Protein AF-A0A940ZL66-F1 (afdb_monomer_lite)

Sequence (260 aa):
VSLHRELDDERYLQEAEWVVAEVERVLGRPRGIRIGEEPDRDGQYFHYLAMWMYALLRLGTIKEEYHRKAVELVRQIHPAFVLPGVGVIWKMLEDLSGPYPGYGLGGLDHFHGYVVYSEIDPRELAREIRDMKSLVERSYRDLAITQDLGLGMMLWFTHLRADEPWAGLQQKRCLDTLDQMWVHEPGYFCREPSLRHIKFAFTNYGVSMGLQAVDAWPERIDKLNTFFDGYRSGDEYDRNAITHVMACTSHFPGEFIKEI

pLDDT: mean 96.68, std 4.23, range [47.66, 98.81]

Secondary structure (DSSP, 8-state):
-HHHHHHT-THHHHHHHHHHHHHHHHTB-SSSB-S-SSTTS-SEEHHHHHHHHHHHHHHHTT-HHHHHHHHHHHHHHHHHHEETTTEEBSEE-TTSSSBPTT--B-TTHHHHHHHHHHHH-TTTTHHHHHHHHHHHHHHTTT----SHHHHHHHHHHHHHTTTSHHHHHHHHHHHHHHHHHEETTTTEE-SSTT-TT---HHHHHHHHHHHHHTT--HHHHHHHHHHHHH---SSGGGTSHHHHHHHHHHH--GGGS---

Foldseek 3Di:
DQCCVVVVDCVVLVVLVVVVVVQCVQQNDPAAGFQDDDPVSFFDFLLVLLVQLLSLQVSCVVPVVSLVVSLRNCVRPLVLQADQPPAGWGTAHRNSPHHDPPTGHDLCSLLSQLLSVCSSDCVSCVPSNVSSVNVCVVPLVVDDDFFLQVLLVLLLSLLSVVVDPSSVVSVVRSVVFQVLQFDVVLAFGAGGNVRNPHDAQLSRLSNLLSCVQNVHDPVSLVSSLVDSVPDDPPDCSNPDVSNVVSSCCSVPVGPSHDDD

Radius of gyration: 18.09 Å; chains: 1; bounding box: 44×46×45 Å

Structure (mmCIF, N/CA/C/O backbone):
data_AF-A0A940ZL66-F1
#
_entry.id   AF-A0A940ZL66-F1
#
loop_
_atom_site.group_PDB
_atom_site.id
_atom_site.type_symbol
_atom_site.label_atom_id
_atom_site.label_alt_id
_atom_site.label_comp_id
_atom_site.label_asym_id
_atom_site.label_entity_id
_atom_site.label_seq_id
_atom_site.pdbx_PDB_ins_code
_atom_site.Cartn_x
_atom_site.Cartn_y
_atom_site.Cartn_z
_atom_site.occupancy
_atom_site.B_iso_or_equiv
_atom_site.auth_seq_id
_atom_site.auth_comp_id
_atom_site.auth_asym_id
_atom_site.auth_atom_id
_atom_site.pdbx_PDB_model_num
ATOM 1 N N . VAL A 1 1 ? 3.948 -14.216 7.755 1.00 92.38 1 VAL A N 1
ATOM 2 C CA . VAL A 1 1 ? 2.759 -15.020 7.372 1.00 92.38 1 VAL A CA 1
ATOM 3 C C . VAL A 1 1 ? 3.009 -15.830 6.106 1.00 92.38 1 VAL A C 1
ATOM 5 O O . VAL A 1 1 ? 2.999 -17.045 6.222 1.00 92.38 1 VAL A O 1
ATOM 8 N N . SER A 1 2 ? 3.309 -15.218 4.950 1.00 94.88 2 SER A N 1
ATOM 9 C CA . SER A 1 2 ? 3.544 -15.961 3.693 1.00 94.88 2 SER A CA 1
ATOM 10 C C . SER A 1 2 ? 4.593 -17.073 3.833 1.00 94.88 2 SER A C 1
ATOM 12 O O . SER A 1 2 ? 4.296 -18.227 3.563 1.00 94.88 2 SER A O 1
ATOM 14 N N . LEU A 1 3 ? 5.788 -16.748 4.344 1.00 95.56 3 LEU A N 1
ATOM 15 C CA . LEU A 1 3 ? 6.868 -17.732 4.522 1.00 95.56 3 LEU A CA 1
ATOM 16 C C . LEU A 1 3 ? 6.551 -18.809 5.565 1.00 95.56 3 LEU A C 1
ATOM 18 O O . LEU A 1 3 ? 6.950 -19.950 5.391 1.00 95.56 3 LEU A O 1
ATOM 22 N N . HIS A 1 4 ? 5.810 -18.464 6.623 1.00 95.94 4 HIS A N 1
ATOM 23 C CA . HIS A 1 4 ? 5.351 -19.449 7.604 1.00 95.94 4 HIS A CA 1
ATOM 24 C C . HIS A 1 4 ? 4.467 -20.512 6.938 1.00 95.94 4 HIS A C 1
ATOM 26 O O . HIS A 1 4 ? 4.680 -21.693 7.167 1.00 95.94 4 HIS A O 1
ATOM 32 N N . ARG A 1 5 ? 3.521 -20.098 6.081 1.00 94.50 5 ARG A N 1
ATOM 33 C CA . ARG A 1 5 ? 2.635 -21.026 5.363 1.00 94.50 5 ARG A CA 1
ATOM 34 C C . ARG A 1 5 ? 3.373 -21.857 4.316 1.00 94.50 5 ARG A C 1
ATOM 36 O O . ARG A 1 5 ? 3.105 -23.043 4.205 1.00 94.50 5 ARG A O 1
ATOM 43 N N . GLU A 1 6 ? 4.281 -21.234 3.570 1.00 95.56 6 GLU A N 1
ATOM 44 C CA . GLU A 1 6 ? 5.038 -21.904 2.504 1.00 95.56 6 GLU A CA 1
ATOM 45 C C . GLU A 1 6 ? 6.023 -22.943 3.050 1.00 95.56 6 GLU A C 1
ATOM 47 O O . GLU A 1 6 ? 6.189 -24.016 2.479 1.00 95.56 6 GLU A O 1
ATOM 52 N N . LEU A 1 7 ? 6.695 -22.619 4.156 1.00 96.44 7 LEU A N 1
ATOM 53 C CA . LEU A 1 7 ? 7.798 -23.419 4.689 1.00 96.44 7 LEU A CA 1
ATOM 54 C C . LEU A 1 7 ? 7.414 -24.254 5.915 1.00 96.44 7 LEU A C 1
ATOM 56 O O . LEU A 1 7 ? 8.264 -24.986 6.416 1.00 96.44 7 LEU A O 1
ATOM 60 N N . ASP A 1 8 ? 6.174 -24.129 6.400 1.00 96.56 8 ASP A N 1
ATOM 61 C CA . ASP A 1 8 ? 5.683 -24.741 7.645 1.00 96.56 8 ASP A CA 1
ATOM 62 C C . ASP A 1 8 ? 6.634 -24.487 8.834 1.0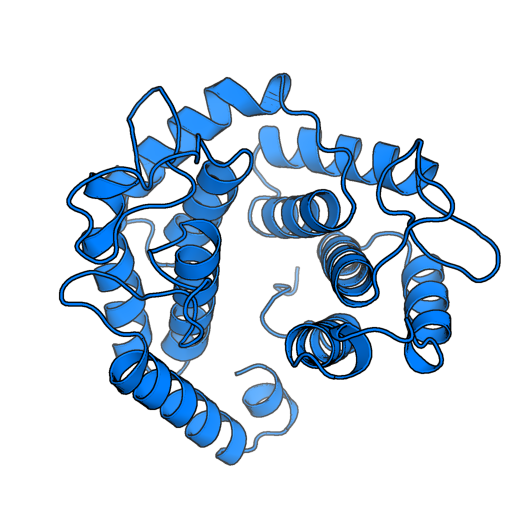0 96.56 8 ASP A C 1
ATOM 64 O O . ASP A 1 8 ? 7.001 -25.379 9.600 1.00 96.56 8 ASP A O 1
ATOM 68 N N . ASP A 1 9 ? 7.106 -23.239 8.950 1.00 97.62 9 ASP A N 1
ATOM 69 C CA . ASP A 1 9 ? 8.127 -22.843 9.922 1.00 97.62 9 ASP A CA 1
ATOM 70 C C . ASP A 1 9 ? 7.605 -21.762 10.874 1.00 97.62 9 ASP A C 1
ATOM 72 O O . ASP A 1 9 ? 7.364 -20.606 10.505 1.00 97.62 9 ASP A O 1
ATOM 76 N N . GLU A 1 10 ? 7.436 -22.153 12.135 1.00 97.25 10 GLU A N 1
ATOM 77 C CA . GLU A 1 10 ? 6.965 -21.311 13.240 1.00 97.25 10 GLU A CA 1
ATOM 78 C C . GLU A 1 10 ? 7.870 -20.106 13.530 1.00 97.25 10 GLU A C 1
ATOM 80 O O . GLU A 1 10 ? 7.409 -19.105 14.084 1.00 97.25 10 GLU A O 1
ATOM 85 N N . ARG A 1 11 ? 9.148 -20.139 13.133 1.00 98.12 11 ARG A N 1
ATOM 86 C CA . ARG A 1 11 ? 10.061 -19.004 13.348 1.00 98.12 11 ARG A CA 1
ATOM 87 C C . ARG A 1 11 ? 9.567 -17.739 12.654 1.00 98.12 11 ARG A C 1
ATOM 89 O O . ARG A 1 11 ? 9.606 -16.669 13.250 1.00 98.12 11 ARG A O 1
ATOM 96 N N . TYR A 1 12 ? 9.013 -17.859 11.447 1.00 97.44 12 TYR A N 1
ATOM 97 C CA . TYR A 1 12 ? 8.457 -16.712 10.720 1.00 97.44 12 TYR A CA 1
ATOM 98 C C . TYR A 1 12 ? 7.190 -16.146 11.364 1.00 97.44 12 TYR A C 1
ATOM 100 O O . TYR A 1 12 ? 6.856 -14.978 11.141 1.00 97.44 12 TYR A O 1
ATOM 108 N N . LEU A 1 13 ? 6.456 -16.957 12.133 1.00 97.00 13 LEU A N 1
ATOM 109 C CA . LEU A 1 13 ? 5.328 -16.469 12.916 1.00 97.00 13 LEU A CA 1
ATOM 110 C C . LEU A 1 13 ? 5.836 -15.672 14.123 1.00 97.00 13 LEU A C 1
ATOM 112 O O . LEU A 1 13 ? 5.423 -14.530 14.304 1.00 97.00 13 LEU A O 1
ATOM 116 N N . GLN A 1 14 ? 6.808 -16.218 14.858 1.00 97.94 14 GLN A N 1
ATOM 117 C CA . GLN A 1 14 ? 7.446 -15.542 15.995 1.00 97.94 14 GLN A CA 1
ATOM 118 C C . GLN A 1 14 ? 8.100 -14.212 15.591 1.00 97.94 14 GLN A C 1
ATOM 120 O O . GLN A 1 14 ? 7.955 -13.212 16.291 1.00 97.94 14 GLN A O 1
ATOM 125 N N . GLU A 1 15 ? 8.776 -14.169 14.439 1.00 97.69 15 GLU A N 1
ATOM 126 C CA . GLU A 1 15 ? 9.343 -12.936 13.883 1.00 97.69 15 GLU A CA 1
ATOM 127 C C . GLU A 1 15 ? 8.259 -11.904 13.546 1.00 97.69 15 GLU A C 1
ATOM 129 O O . GLU A 1 15 ? 8.431 -10.722 13.837 1.00 97.69 15 GLU A O 1
ATOM 134 N N . ALA A 1 16 ? 7.119 -12.324 12.985 1.00 97.62 16 ALA A N 1
ATOM 135 C CA . ALA A 1 16 ? 6.012 -11.411 12.698 1.00 97.62 16 ALA A CA 1
ATOM 136 C C . ALA A 1 16 ? 5.431 -10.794 13.982 1.00 97.62 16 ALA A C 1
ATOM 138 O O . ALA A 1 16 ? 5.185 -9.589 14.028 1.00 97.62 16 ALA A O 1
ATOM 139 N N . GLU A 1 17 ? 5.256 -11.592 15.036 1.00 98.38 17 GLU A N 1
ATOM 140 C CA . GLU A 1 17 ? 4.801 -11.102 16.343 1.00 98.38 17 GLU A CA 1
ATOM 141 C C . GLU A 1 17 ? 5.815 -10.147 16.977 1.00 98.38 17 GLU A C 1
ATOM 143 O O . GLU A 1 17 ? 5.431 -9.112 17.526 1.00 98.38 17 GLU A O 1
ATOM 148 N N . TRP A 1 18 ? 7.109 -10.459 16.855 1.00 98.38 18 TRP A N 1
ATOM 149 C CA . TRP A 1 18 ? 8.187 -9.590 17.318 1.00 98.38 18 TRP A CA 1
ATOM 150 C C . TRP A 1 18 ? 8.172 -8.236 16.597 1.00 98.38 18 TRP A C 1
ATOM 152 O O . TRP A 1 18 ? 8.250 -7.200 17.255 1.00 98.38 18 TRP A O 1
ATOM 162 N N . VAL A 1 19 ? 7.986 -8.220 15.271 1.00 97.06 19 VAL A N 1
ATOM 163 C CA . VAL A 1 19 ? 7.855 -6.970 14.503 1.00 97.06 19 VAL A CA 1
ATOM 164 C C . VAL A 1 19 ? 6.653 -6.157 14.984 1.00 97.06 19 VAL A C 1
ATOM 166 O O . VAL A 1 19 ? 6.775 -4.944 15.151 1.00 97.06 19 VAL A O 1
ATOM 169 N N . VAL A 1 20 ? 5.506 -6.791 15.257 1.00 98.31 20 VAL A N 1
ATOM 170 C CA . VAL A 1 20 ? 4.341 -6.076 15.808 1.00 98.31 20 VAL A CA 1
ATOM 171 C C . VAL A 1 20 ? 4.663 -5.456 17.167 1.00 98.31 20 VAL A C 1
ATOM 173 O O . VAL A 1 20 ? 4.385 -4.274 17.372 1.00 98.31 20 VAL A O 1
ATOM 176 N N . ALA A 1 21 ? 5.290 -6.213 18.070 1.00 98.44 21 ALA A N 1
ATOM 177 C CA . ALA A 1 21 ? 5.670 -5.716 19.389 1.00 98.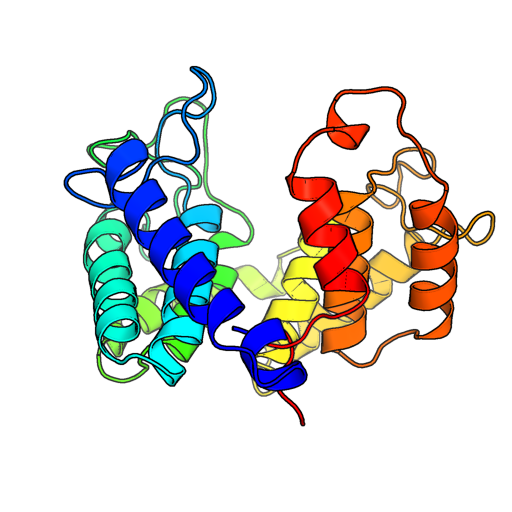44 21 ALA A CA 1
ATOM 178 C C . ALA A 1 21 ? 6.647 -4.528 19.308 1.00 98.44 21 ALA A C 1
ATOM 180 O O . ALA A 1 21 ? 6.476 -3.540 20.023 1.00 98.44 21 ALA A O 1
ATOM 181 N N . GLU A 1 22 ? 7.636 -4.582 18.412 1.00 98.00 22 GLU A N 1
ATOM 182 C CA . GLU A 1 22 ? 8.598 -3.492 18.232 1.00 98.00 22 GLU A CA 1
ATOM 183 C C . GLU A 1 22 ? 7.963 -2.248 17.608 1.00 98.00 22 GLU A C 1
ATOM 185 O O . GLU A 1 22 ? 8.222 -1.135 18.070 1.00 98.00 22 GLU A O 1
ATOM 190 N N . VAL A 1 23 ? 7.076 -2.407 16.621 1.00 97.25 23 VAL A N 1
ATOM 191 C CA . VAL A 1 23 ? 6.326 -1.277 16.054 1.00 97.25 23 VAL A CA 1
ATOM 192 C C . VAL A 1 23 ? 5.464 -0.611 17.126 1.00 97.25 23 VAL A C 1
ATOM 194 O O . VAL A 1 23 ? 5.474 0.614 17.240 1.00 97.25 23 VAL A O 1
ATOM 197 N N . GLU A 1 24 ? 4.771 -1.383 17.960 1.00 97.31 24 GLU A N 1
ATOM 198 C CA . GLU A 1 24 ? 3.973 -0.837 19.064 1.00 97.31 24 GLU A CA 1
ATOM 199 C C . GLU A 1 24 ? 4.839 -0.120 20.105 1.00 97.31 24 GLU A C 1
ATOM 201 O O . GLU A 1 24 ? 4.486 0.972 20.553 1.00 97.31 24 GLU A O 1
ATOM 206 N N . ARG A 1 25 ? 5.999 -0.689 20.450 1.00 97.50 25 ARG A N 1
ATOM 207 C CA . ARG A 1 25 ? 6.928 -0.118 21.434 1.00 97.50 25 ARG A CA 1
ATOM 208 C C . ARG A 1 25 ? 7.568 1.186 20.956 1.00 97.50 25 ARG A C 1
ATOM 210 O O . ARG A 1 25 ? 7.742 2.106 21.753 1.00 97.50 25 ARG A O 1
ATOM 217 N N . VAL A 1 26 ? 7.981 1.238 19.693 1.00 96.62 26 VAL A N 1
ATOM 218 C CA . VAL A 1 26 ? 8.826 2.313 19.149 1.00 96.62 26 VAL A CA 1
ATOM 219 C C . VAL A 1 26 ? 7.991 3.382 18.447 1.00 96.62 26 VAL A C 1
ATOM 221 O O . VAL A 1 26 ? 8.173 4.585 18.657 1.00 96.62 26 VAL A O 1
ATOM 224 N N . LEU A 1 27 ? 7.056 2.950 17.607 1.00 97.06 27 LEU A N 1
ATOM 225 C CA . LEU A 1 27 ? 6.301 3.819 16.707 1.00 97.06 27 LEU A CA 1
ATOM 226 C C . LEU A 1 27 ? 4.865 4.057 17.181 1.00 97.06 27 LEU A C 1
ATOM 228 O O . LEU A 1 27 ? 4.213 4.982 16.690 1.00 97.06 27 LEU A O 1
ATOM 232 N N . GLY A 1 28 ? 4.382 3.272 18.146 1.00 97.25 28 GLY A N 1
ATOM 233 C CA . GLY A 1 28 ? 3.048 3.404 18.714 1.00 97.25 28 GLY A CA 1
ATOM 234 C C . GLY A 1 28 ? 2.781 4.797 19.283 1.00 97.25 28 GLY A C 1
ATOM 235 O O . GLY A 1 28 ? 3.654 5.464 19.846 1.00 97.25 28 GLY A O 1
ATOM 236 N N . ARG A 1 29 ? 1.547 5.262 19.111 1.00 97.38 29 ARG A N 1
ATOM 237 C CA . ARG A 1 29 ? 1.013 6.490 19.709 1.00 97.38 29 ARG A CA 1
ATOM 238 C C . ARG A 1 29 ? -0.262 6.147 20.480 1.00 97.38 29 ARG A C 1
ATOM 240 O O . ARG A 1 29 ? -0.826 5.079 20.260 1.00 97.38 29 ARG A O 1
ATOM 247 N N . PRO A 1 30 ? -0.766 7.038 21.359 1.00 96.56 30 PRO A N 1
ATOM 248 C CA . PRO A 1 30 ? -2.045 6.804 22.037 1.00 96.56 30 PRO A CA 1
ATOM 249 C C . PRO A 1 30 ? -3.197 6.494 21.070 1.00 96.56 30 PRO A C 1
ATOM 251 O O . PRO A 1 30 ? -4.138 5.795 21.428 1.00 96.56 30 PRO A O 1
ATOM 254 N N . ARG A 1 31 ? -3.115 7.027 19.844 1.00 97.19 31 ARG A N 1
ATOM 255 C CA . ARG A 1 31 ? -3.928 6.625 18.698 1.00 97.19 31 ARG A CA 1
ATOM 256 C C . ARG A 1 31 ? -3.023 6.503 17.486 1.00 97.19 31 ARG A C 1
ATOM 258 O O . ARG A 1 31 ? -2.362 7.482 17.146 1.00 97.19 31 ARG A O 1
ATOM 265 N N . GLY A 1 32 ? -3.036 5.357 16.820 1.00 97.44 32 GLY A N 1
ATOM 266 C CA . GLY A 1 32 ? -2.264 5.141 15.602 1.00 97.44 32 GLY A CA 1
ATOM 267 C C . GLY A 1 32 ? -0.756 4.970 15.814 1.00 97.44 32 GLY A C 1
ATOM 268 O O . GLY A 1 32 ? -0.293 4.636 16.904 1.00 97.44 32 GLY A O 1
ATOM 269 N N . ILE A 1 33 ? 0.005 5.123 14.730 1.00 97.56 33 ILE A N 1
ATOM 270 C CA . ILE A 1 33 ? 1.414 4.714 14.628 1.00 97.56 33 ILE A CA 1
ATOM 271 C C . ILE A 1 33 ? 2.171 5.722 13.750 1.00 97.56 33 ILE A C 1
ATOM 273 O O . ILE A 1 33 ? 1.688 6.125 12.688 1.00 97.56 33 ILE A O 1
ATOM 277 N N . ARG A 1 34 ? 3.361 6.138 14.190 1.00 94.69 34 ARG A N 1
ATOM 278 C CA . ARG A 1 34 ? 4.290 6.973 13.411 1.00 94.69 34 ARG A CA 1
ATOM 279 C C . ARG A 1 34 ? 4.969 6.152 12.305 1.00 94.69 34 ARG A C 1
ATOM 281 O O . ARG A 1 34 ? 5.183 4.959 12.456 1.00 94.69 34 ARG A O 1
ATOM 288 N N . ILE A 1 35 ? 5.361 6.786 11.201 1.00 90.75 35 ILE A N 1
ATOM 289 C CA . ILE A 1 35 ? 5.995 6.087 10.065 1.00 90.75 35 ILE A CA 1
ATOM 290 C C . ILE A 1 35 ? 7.414 5.552 10.361 1.00 90.75 35 ILE A C 1
ATOM 292 O O . ILE A 1 35 ? 7.800 4.522 9.812 1.00 90.75 35 ILE A O 1
ATOM 296 N N . GLY A 1 36 ? 8.213 6.215 11.201 1.00 91.88 36 GLY A N 1
ATOM 297 C CA . GLY A 1 36 ? 9.563 5.750 11.539 1.00 91.88 36 GLY A CA 1
ATOM 298 C C . GLY A 1 36 ? 10.258 6.619 12.583 1.00 91.88 36 GLY A C 1
ATOM 299 O O . GLY A 1 36 ? 9.746 7.670 12.943 1.00 91.88 36 GLY A O 1
ATOM 300 N N . GLU A 1 37 ? 11.422 6.195 13.072 1.00 91.19 37 GLU A N 1
ATOM 301 C CA . GLU A 1 37 ? 12.132 6.885 14.165 1.00 91.19 37 GLU A CA 1
ATOM 302 C C . GLU A 1 37 ? 12.841 8.174 13.733 1.00 91.19 37 GLU A C 1
ATOM 304 O O . GLU A 1 37 ? 12.960 9.106 14.528 1.00 91.19 37 GLU A O 1
ATOM 309 N N . GLU A 1 38 ? 13.284 8.239 12.474 1.00 90.12 38 GLU A N 1
ATOM 310 C CA . GLU A 1 38 ? 14.059 9.371 11.957 1.00 90.12 38 GLU A CA 1
ATOM 311 C C . GLU A 1 38 ? 13.301 10.702 12.093 1.00 90.12 38 GLU A C 1
ATOM 313 O O . GLU A 1 38 ? 12.071 10.716 11.966 1.00 90.12 38 GLU A O 1
ATOM 318 N N . PRO A 1 39 ? 13.986 11.837 12.333 1.00 86.94 39 PRO A N 1
ATOM 319 C CA . PRO A 1 39 ? 13.332 13.121 12.596 1.00 86.94 39 PRO A CA 1
ATOM 320 C C . PRO A 1 39 ? 12.334 13.576 11.521 1.00 86.94 39 PRO A C 1
ATOM 322 O O . PRO A 1 39 ? 11.321 14.182 11.853 1.00 86.94 39 PRO A O 1
ATOM 325 N N . ASP A 1 40 ? 12.597 13.268 10.252 1.00 86.88 40 ASP A N 1
ATOM 326 C CA . ASP A 1 40 ? 11.747 13.585 9.096 1.00 86.88 40 ASP A CA 1
ATOM 327 C C . ASP A 1 40 ? 10.621 12.558 8.857 1.00 86.88 40 ASP A C 1
ATOM 329 O O . ASP A 1 40 ? 9.710 12.774 8.053 1.00 86.88 40 ASP A O 1
ATOM 333 N N . ARG A 1 41 ? 10.644 11.450 9.601 1.00 89.50 41 ARG A N 1
ATOM 334 C CA . ARG A 1 41 ? 9.635 10.385 9.624 1.00 89.50 41 ARG A CA 1
ATOM 335 C C . ARG A 1 41 ? 8.608 10.595 10.735 1.00 89.50 41 ARG A C 1
ATOM 337 O O . ARG A 1 41 ? 8.086 9.636 11.298 1.00 89.50 41 ARG A O 1
ATOM 344 N N . ASP A 1 42 ? 8.340 11.848 11.076 1.00 92.50 42 ASP A N 1
ATOM 345 C CA . ASP A 1 42 ? 7.327 12.246 12.045 1.00 92.50 42 ASP A CA 1
ATOM 346 C C . ASP A 1 42 ? 5.906 12.220 11.472 1.00 92.50 42 ASP A C 1
ATOM 348 O O . ASP A 1 42 ? 5.677 12.023 10.274 1.00 92.50 42 ASP A O 1
ATOM 352 N N . GLY A 1 43 ? 4.931 12.417 12.356 1.00 96.31 43 GLY A N 1
ATOM 353 C CA . GLY A 1 43 ? 3.516 12.366 12.007 1.00 96.31 43 GLY A CA 1
ATOM 354 C C . GLY A 1 43 ? 3.026 10.958 11.667 1.00 96.31 43 GLY A C 1
ATOM 355 O O . GLY A 1 43 ? 3.734 9.957 11.796 1.00 96.31 43 GLY A O 1
ATOM 356 N N . GLN A 1 44 ? 1.772 10.887 11.239 1.00 98.00 44 GLN A N 1
ATOM 357 C CA . GLN A 1 44 ? 1.125 9.646 10.831 1.00 98.00 44 GLN A CA 1
ATOM 358 C C . GLN A 1 44 ? 0.629 9.770 9.400 1.00 98.00 44 GLN A C 1
ATOM 360 O O . GLN A 1 44 ? -0.003 10.761 9.043 1.00 98.00 44 GLN A O 1
ATOM 365 N N . TYR A 1 45 ? 0.882 8.755 8.588 1.00 97.81 45 TYR A N 1
ATOM 366 C CA . TYR A 1 45 ? 0.521 8.744 7.177 1.00 97.81 45 TYR A CA 1
ATOM 367 C C . TYR A 1 45 ? -0.531 7.672 6.937 1.00 97.81 45 TYR A C 1
ATOM 369 O O . TYR A 1 45 ? -0.329 6.514 7.313 1.00 97.81 45 TYR A O 1
ATOM 377 N N . PHE A 1 46 ? -1.625 8.036 6.270 1.00 98.50 46 PHE A N 1
ATOM 378 C CA . PHE A 1 46 ? -2.746 7.116 6.099 1.00 98.50 46 PHE A CA 1
ATOM 379 C C . PHE A 1 46 ? -2.334 5.844 5.352 1.00 98.50 46 PHE A C 1
ATOM 381 O O . PHE A 1 46 ? -2.631 4.737 5.794 1.00 98.50 46 PHE A O 1
ATOM 388 N N . HIS A 1 47 ? -1.601 5.991 4.244 1.00 96.25 47 HIS A N 1
ATOM 389 C CA . HIS A 1 47 ? -1.183 4.857 3.423 1.00 96.25 47 HIS A CA 1
ATOM 390 C C . HIS A 1 47 ? -0.383 3.803 4.212 1.00 96.25 47 HIS A C 1
ATOM 392 O O . HIS A 1 47 ? -0.669 2.613 4.094 1.00 96.25 47 HIS A O 1
ATOM 398 N N . TYR A 1 48 ? 0.567 4.218 5.054 1.00 96.38 48 TYR A N 1
ATOM 399 C CA . TYR A 1 48 ? 1.369 3.280 5.848 1.00 96.38 48 TYR A CA 1
ATOM 400 C C . TYR A 1 48 ? 0.549 2.616 6.955 1.00 96.38 48 TYR A C 1
ATOM 402 O O . TYR A 1 48 ? 0.704 1.420 7.192 1.00 96.38 48 TYR A O 1
ATOM 410 N N . LEU A 1 49 ? -0.372 3.357 7.579 1.00 98.44 49 LEU A N 1
ATOM 411 C CA . LEU A 1 49 ? -1.322 2.786 8.534 1.00 98.44 49 LEU A CA 1
ATOM 412 C C . LEU A 1 49 ? -2.211 1.730 7.871 1.00 98.44 49 LEU A C 1
ATOM 414 O O . LEU A 1 49 ? -2.390 0.656 8.432 1.00 98.44 49 LEU A O 1
ATOM 418 N N . ALA A 1 50 ? -2.709 1.993 6.663 1.00 98.44 50 ALA A N 1
ATOM 419 C CA . ALA A 1 50 ? -3.515 1.037 5.911 1.00 98.44 50 ALA A CA 1
ATOM 420 C C . ALA A 1 50 ? -2.712 -0.213 5.487 1.00 98.44 50 ALA A C 1
ATOM 422 O O . ALA A 1 50 ? -3.220 -1.326 5.611 1.00 98.44 50 ALA A O 1
ATOM 423 N N . MET A 1 51 ? -1.435 -0.077 5.101 1.00 97.62 51 MET A N 1
ATOM 424 C CA . MET A 1 51 ? -0.572 -1.250 4.872 1.00 97.62 51 MET A CA 1
ATOM 425 C C . MET A 1 51 ? -0.354 -2.054 6.159 1.00 97.62 51 MET A C 1
ATOM 427 O O . MET A 1 51 ? -0.379 -3.284 6.140 1.00 97.62 51 MET A O 1
ATOM 431 N N . TRP A 1 52 ? -0.159 -1.373 7.291 1.00 98.38 52 TRP A N 1
ATOM 432 C CA . TRP A 1 52 ? 0.027 -2.027 8.584 1.00 98.38 52 TRP A CA 1
ATOM 433 C C . TRP A 1 52 ? -1.233 -2.763 9.051 1.00 98.38 52 TRP A C 1
ATOM 435 O O . TRP A 1 52 ? -1.157 -3.899 9.511 1.00 98.38 52 TRP A O 1
ATOM 445 N N . MET A 1 53 ? -2.408 -2.163 8.853 1.00 98.62 53 MET A N 1
ATOM 446 C CA . MET A 1 53 ? -3.702 -2.814 9.057 1.00 98.62 53 MET A CA 1
ATOM 447 C C . MET A 1 53 ? -3.834 -4.095 8.226 1.00 98.62 53 MET A C 1
ATOM 449 O O . MET A 1 53 ? -4.281 -5.113 8.750 1.00 98.62 53 MET A O 1
ATOM 453 N N . TYR A 1 54 ? -3.408 -4.072 6.957 1.00 98.06 54 TYR A N 1
ATOM 454 C CA . TYR A 1 54 ? -3.400 -5.268 6.114 1.00 98.06 54 TYR A CA 1
ATOM 455 C C . TYR A 1 54 ? -2.453 -6.348 6.663 1.00 98.06 54 TYR A C 1
ATOM 457 O O . TYR A 1 54 ? -2.822 -7.520 6.726 1.00 98.06 54 TYR A O 1
ATOM 465 N N . ALA A 1 55 ? -1.259 -5.974 7.131 1.00 97.94 55 ALA A N 1
ATOM 466 C CA . ALA A 1 55 ? -0.327 -6.917 7.754 1.00 97.94 55 ALA A CA 1
ATOM 467 C C . ALA A 1 55 ? -0.909 -7.561 9.029 1.00 97.94 55 ALA A C 1
ATOM 469 O O . ALA A 1 55 ? -0.842 -8.783 9.189 1.00 97.94 55 ALA A O 1
ATOM 470 N N . LEU A 1 56 ? -1.537 -6.757 9.896 1.00 98.69 56 LEU A N 1
ATOM 471 C CA . LEU A 1 56 ? -2.239 -7.228 11.094 1.00 98.69 56 LEU A CA 1
ATOM 472 C C . LEU A 1 56 ? -3.399 -8.164 10.743 1.00 98.69 56 LEU A C 1
ATOM 474 O O . LEU A 1 56 ? -3.545 -9.205 11.376 1.00 98.69 56 LEU A O 1
ATOM 478 N N . LEU A 1 57 ? -4.176 -7.845 9.704 1.00 98.00 57 LEU A N 1
ATOM 479 C CA . LEU A 1 57 ? -5.227 -8.719 9.185 1.00 98.00 57 LEU A CA 1
ATOM 480 C C . LEU A 1 57 ? -4.664 -10.078 8.753 1.00 98.00 57 LEU A C 1
ATOM 482 O O . LEU A 1 57 ? -5.195 -11.112 9.156 1.00 98.00 57 LEU A O 1
ATOM 486 N N . ARG A 1 58 ? -3.580 -10.102 7.962 1.00 97.38 58 ARG A N 1
ATOM 487 C CA . ARG A 1 58 ? -2.980 -11.369 7.508 1.00 97.38 58 ARG A CA 1
ATOM 488 C C . ARG A 1 58 ? -2.489 -12.209 8.680 1.00 97.38 58 ARG A C 1
ATOM 490 O O . ARG A 1 58 ? -2.733 -13.412 8.696 1.00 97.38 58 ARG A O 1
ATOM 497 N N . LEU A 1 59 ? -1.856 -11.596 9.678 1.00 98.06 59 LEU A N 1
ATOM 498 C CA . LEU A 1 59 ? -1.463 -12.296 10.904 1.00 98.06 59 LEU A CA 1
ATOM 499 C C . LEU A 1 59 ? -2.687 -12.759 11.717 1.00 98.06 59 LEU A C 1
ATOM 501 O O . LEU A 1 59 ? -2.691 -13.864 12.261 1.00 98.06 59 LEU A O 1
ATOM 505 N N . GLY A 1 60 ? -3.754 -11.959 11.704 1.00 97.75 60 GLY A N 1
ATOM 506 C CA . GLY A 1 60 ? -5.062 -12.226 12.299 1.00 97.75 60 GLY A CA 1
ATOM 507 C C . GLY A 1 60 ? -5.705 -13.530 11.839 1.00 97.75 60 GLY A C 1
ATOM 508 O O . GLY A 1 60 ? -6.351 -14.201 12.635 1.00 97.75 60 GLY A O 1
ATOM 509 N N . THR A 1 61 ? -5.451 -13.943 10.592 1.00 96.06 61 THR A N 1
ATOM 510 C CA . THR A 1 61 ? -5.940 -15.227 10.055 1.00 96.06 61 THR A CA 1
ATOM 511 C C . THR A 1 61 ? -5.378 -16.456 10.779 1.00 96.06 61 THR A C 1
ATOM 513 O O . THR A 1 61 ? -5.956 -17.535 10.680 1.00 96.06 61 THR A O 1
ATOM 516 N N . ILE A 1 62 ? -4.254 -16.301 11.487 1.00 96.81 62 ILE A N 1
ATOM 517 C CA . ILE A 1 62 ? -3.624 -17.340 12.311 1.00 96.81 62 ILE A CA 1
ATOM 518 C C . ILE A 1 62 ? -3.905 -17.063 13.793 1.00 96.81 62 ILE A C 1
ATOM 520 O O . ILE A 1 62 ? -4.227 -17.972 14.555 1.00 96.81 62 ILE A O 1
ATOM 524 N N . LYS A 1 63 ? -3.784 -15.795 14.207 1.00 97.44 63 LYS A N 1
ATOM 525 C CA . LYS A 1 63 ? -3.923 -15.344 15.594 1.00 97.44 63 LYS A CA 1
ATOM 526 C C . LYS A 1 63 ? -4.922 -14.192 15.687 1.00 97.44 63 LYS A C 1
ATOM 528 O O . LYS A 1 63 ? -4.570 -13.031 15.501 1.00 97.44 63 LYS A O 1
ATOM 533 N N . GLU A 1 64 ? -6.157 -14.522 16.053 1.00 97.50 64 GLU A N 1
ATOM 534 C CA . GLU A 1 64 ? -7.329 -13.626 16.091 1.00 97.50 64 GLU A CA 1
ATOM 535 C C . GLU A 1 64 ? -7.104 -12.275 16.806 1.00 97.50 64 GLU A C 1
ATOM 537 O O . GLU A 1 64 ? -7.730 -11.264 16.497 1.00 97.50 64 GLU A O 1
ATOM 542 N N . GLU A 1 65 ? -6.195 -12.208 17.777 1.00 98.19 65 GLU A N 1
ATOM 543 C CA . GLU A 1 65 ? -5.872 -10.954 18.465 1.00 98.19 65 GLU A CA 1
ATOM 544 C C . GLU A 1 65 ? -5.311 -9.857 17.552 1.00 98.19 65 GLU A C 1
ATOM 546 O O . GLU A 1 65 ? -5.558 -8.677 17.807 1.00 98.19 65 GLU A O 1
ATOM 551 N N . TYR A 1 66 ? -4.627 -10.220 16.465 1.00 98.56 66 TYR A N 1
ATOM 552 C CA . TYR A 1 66 ? -4.124 -9.252 15.491 1.00 98.56 66 TYR A CA 1
ATOM 553 C C . TYR A 1 66 ? -5.220 -8.740 14.555 1.00 98.56 66 TYR A C 1
ATOM 555 O O . TYR A 1 66 ? -5.167 -7.580 14.147 1.00 98.56 66 TYR A O 1
ATOM 563 N N . HIS A 1 67 ? -6.265 -9.536 14.300 1.00 98.44 67 HIS A N 1
ATOM 564 C CA . HIS A 1 67 ? -7.471 -9.046 13.624 1.00 98.44 67 HIS A CA 1
ATOM 565 C C . HIS A 1 67 ? -8.140 -7.943 14.454 1.00 98.44 67 HIS A C 1
ATOM 567 O O . HIS A 1 67 ? -8.363 -6.838 13.954 1.00 98.44 67 HIS A O 1
ATOM 573 N N . ARG A 1 68 ? -8.316 -8.174 15.764 1.00 98.38 68 ARG A N 1
ATOM 574 C CA . ARG A 1 68 ? -8.841 -7.151 16.688 1.00 98.38 68 ARG A CA 1
ATOM 575 C C . ARG A 1 68 ? -7.994 -5.877 16.699 1.00 98.38 68 ARG A C 1
ATOM 577 O O . ARG A 1 68 ? -8.556 -4.783 16.674 1.00 98.38 68 ARG A O 1
ATOM 584 N N . LYS A 1 69 ? -6.660 -5.997 16.683 1.00 98.50 69 LYS A N 1
ATOM 585 C CA . LYS A 1 69 ? -5.747 -4.841 16.571 1.00 98.50 69 LYS A CA 1
ATOM 586 C C . LYS A 1 69 ? -5.952 -4.071 15.259 1.00 98.50 69 LYS A C 1
ATOM 588 O O . LYS A 1 69 ? -5.927 -2.842 15.278 1.00 98.50 69 LYS A O 1
ATOM 593 N N . ALA A 1 70 ? -6.194 -4.755 14.137 1.00 98.69 70 ALA A N 1
ATOM 594 C CA . ALA A 1 70 ? -6.486 -4.100 12.859 1.00 98.69 70 ALA A CA 1
ATOM 595 C C . ALA A 1 70 ? -7.790 -3.282 12.927 1.00 98.69 70 ALA A C 1
ATOM 597 O O . ALA A 1 70 ? -7.795 -2.108 12.555 1.00 98.69 70 ALA A O 1
ATOM 598 N N . VAL A 1 71 ? -8.868 -3.864 13.469 1.00 98.75 71 VAL A N 1
ATOM 599 C CA . VAL A 1 71 ? -10.152 -3.170 13.691 1.00 98.75 71 VAL A CA 1
ATOM 600 C C . VAL A 1 71 ? -9.976 -1.954 14.604 1.00 98.75 71 VAL A C 1
ATOM 602 O O . VAL A 1 71 ? -10.492 -0.869 14.318 1.00 98.75 71 VAL A O 1
ATOM 605 N N . GLU A 1 72 ? -9.244 -2.113 15.707 1.00 98.56 72 GLU A N 1
ATOM 606 C CA . GLU A 1 72 ? -8.994 -1.026 16.650 1.00 98.56 72 GLU A CA 1
ATOM 607 C C . GLU A 1 72 ? -8.229 0.125 15.988 1.00 98.56 72 GLU A C 1
ATOM 609 O O . GLU A 1 72 ? -8.620 1.286 16.128 1.00 98.56 72 GLU A O 1
ATOM 614 N N . LEU A 1 73 ? -7.200 -0.185 15.197 1.00 98.81 73 LEU A N 1
ATOM 615 C CA . LEU A 1 73 ? -6.409 0.820 14.497 1.00 98.81 73 LEU A CA 1
ATOM 616 C C . LEU A 1 73 ? -7.258 1.636 13.511 1.00 98.81 73 LEU A C 1
ATOM 618 O O . LEU A 1 73 ? -7.123 2.860 13.461 1.00 98.81 73 LEU A O 1
ATOM 622 N N . VAL A 1 74 ? -8.184 0.997 12.783 1.00 98.81 74 VAL A N 1
ATOM 623 C CA . VAL A 1 74 ? -9.148 1.708 11.921 1.00 98.81 74 VAL A CA 1
ATOM 624 C C . VAL A 1 74 ? -9.963 2.707 12.742 1.00 98.81 74 VAL A C 1
ATOM 626 O O . VAL A 1 74 ? -10.037 3.887 12.394 1.00 98.81 74 VAL A O 1
ATOM 629 N N . ARG A 1 75 ? -10.532 2.267 13.870 1.00 98.50 75 ARG A N 1
ATOM 630 C CA . ARG A 1 75 ? -11.369 3.113 14.739 1.00 98.50 75 ARG A CA 1
ATOM 631 C C . ARG A 1 75 ? -10.606 4.281 15.350 1.00 98.50 75 ARG A C 1
ATOM 633 O O . ARG A 1 75 ? -11.167 5.367 15.492 1.00 98.50 75 ARG A O 1
ATOM 640 N N . GLN A 1 76 ? -9.343 4.069 15.708 1.00 98.25 76 GLN A N 1
ATOM 641 C CA . GLN A 1 76 ? -8.494 5.105 16.288 1.00 98.25 76 GLN A CA 1
ATOM 642 C C . GLN A 1 76 ? -8.204 6.238 15.294 1.00 98.25 76 GLN A C 1
ATOM 644 O O . GLN A 1 76 ? -8.187 7.404 15.698 1.00 98.25 76 GLN A O 1
ATOM 649 N N . ILE A 1 77 ? -7.975 5.909 14.015 1.00 98.50 77 ILE A N 1
ATOM 650 C CA . ILE A 1 77 ? -7.417 6.858 13.040 1.00 98.50 77 ILE A CA 1
ATOM 651 C C . ILE A 1 77 ? -8.454 7.401 12.046 1.00 98.50 77 ILE A C 1
ATOM 653 O O . ILE A 1 77 ? -8.370 8.569 11.665 1.00 98.50 77 ILE A O 1
ATOM 657 N N . HIS A 1 78 ? -9.475 6.621 11.667 1.00 98.75 78 HIS A N 1
ATOM 658 C CA . HIS A 1 78 ? -10.457 7.015 10.642 1.00 98.75 78 HIS A CA 1
ATOM 659 C C . HIS A 1 78 ? -11.102 8.388 10.890 1.00 98.75 78 HIS A C 1
ATOM 661 O O . HIS A 1 78 ? -11.093 9.199 9.964 1.00 98.75 78 HIS A O 1
ATOM 667 N N . PRO A 1 79 ? -11.593 8.725 12.105 1.00 98.44 79 PRO A N 1
ATOM 668 C CA . PRO A 1 79 ? -12.244 10.016 12.341 1.00 98.44 79 PRO A CA 1
ATOM 669 C C . PRO A 1 79 ? -11.328 11.230 12.151 1.00 98.44 79 PRO A C 1
ATOM 671 O O . PRO A 1 79 ? -11.825 12.334 11.960 1.00 98.44 79 PRO A O 1
ATOM 674 N N . ALA A 1 80 ? -10.010 11.041 12.253 1.00 98.44 80 ALA A N 1
ATOM 675 C CA . ALA A 1 80 ? -9.036 12.116 12.122 1.00 98.44 80 ALA A CA 1
ATOM 676 C C . ALA A 1 80 ? -8.560 12.284 10.672 1.00 98.44 80 ALA A C 1
ATOM 678 O O . ALA A 1 80 ? -8.336 13.403 10.221 1.00 98.44 80 ALA A O 1
ATOM 679 N N . PHE A 1 81 ? -8.420 11.175 9.943 1.00 98.69 81 PHE A N 1
ATOM 680 C CA . PHE A 1 81 ? -7.911 11.168 8.574 1.00 98.69 81 PHE A CA 1
ATOM 681 C C . PHE A 1 81 ? -8.983 11.433 7.513 1.00 98.69 81 PHE A C 1
ATOM 683 O O . PHE A 1 81 ? -8.687 12.033 6.478 1.00 98.69 81 PHE A O 1
ATOM 690 N N . VAL A 1 82 ? -10.213 10.960 7.725 1.00 98.62 82 VAL A N 1
ATOM 691 C CA . VAL A 1 82 ? -11.246 10.964 6.685 1.00 98.62 82 VAL A CA 1
ATOM 692 C C . VAL A 1 82 ? -12.116 12.204 6.786 1.00 98.62 82 VAL A C 1
ATOM 694 O O . VAL A 1 82 ? -12.741 12.469 7.809 1.00 98.62 82 VAL A O 1
ATOM 697 N N . LEU A 1 83 ? -12.202 12.932 5.675 1.00 97.88 83 LEU A N 1
ATOM 698 C CA . LEU A 1 83 ? -13.095 14.065 5.487 1.00 97.88 83 LEU A CA 1
ATOM 699 C C . LEU A 1 83 ? -14.227 13.626 4.542 1.00 97.88 83 LEU A C 1
ATOM 701 O O . LEU A 1 83 ? -14.018 13.589 3.322 1.00 97.88 83 LEU A O 1
ATOM 705 N N . PRO A 1 84 ? -15.419 13.266 5.063 1.00 94.00 84 PRO A N 1
ATOM 706 C CA . PRO A 1 84 ? -16.518 12.768 4.242 1.00 94.00 84 PRO A CA 1
ATOM 707 C C . PRO A 1 84 ? -16.850 13.723 3.094 1.00 94.00 84 PRO A C 1
ATOM 709 O O . PRO A 1 84 ? -17.015 14.925 3.289 1.00 94.00 84 PRO A O 1
ATOM 712 N N . GLY A 1 85 ? -16.925 13.191 1.873 1.00 94.00 85 GLY A N 1
ATOM 713 C CA . GLY A 1 85 ? -17.190 13.996 0.678 1.00 94.00 85 GLY A CA 1
ATOM 714 C C . GLY A 1 85 ? -16.024 14.884 0.216 1.00 94.00 85 GLY A C 1
ATOM 715 O O . GLY A 1 85 ? -16.164 15.589 -0.782 1.00 94.00 85 GLY A O 1
ATOM 716 N N . VAL A 1 86 ? -14.858 14.831 0.858 1.00 96.94 86 VAL A N 1
ATOM 717 C CA . VAL A 1 86 ? -13.677 15.612 0.457 1.00 96.94 86 VAL A CA 1
ATOM 718 C C . VAL A 1 86 ? -12.523 14.690 0.080 1.00 96.94 86 VAL A C 1
ATOM 720 O O . VAL A 1 86 ? -12.049 14.755 -1.049 1.00 96.94 86 VAL A O 1
ATOM 723 N N . GLY A 1 87 ? -12.108 13.797 0.977 1.00 97.88 87 GLY A N 1
ATOM 724 C CA . GLY A 1 87 ? -10.994 12.885 0.735 1.00 97.88 87 GLY A CA 1
ATOM 725 C C . GLY A 1 87 ? -10.400 12.346 2.029 1.00 97.88 87 GLY A C 1
ATOM 726 O O . GLY A 1 87 ? -11.020 12.411 3.089 1.00 97.88 87 GLY A O 1
ATOM 727 N N . VAL A 1 88 ? -9.178 11.834 1.931 1.00 98.69 88 VAL A N 1
ATOM 728 C CA . VAL A 1 88 ? -8.394 11.352 3.071 1.00 98.69 88 VAL A CA 1
ATOM 729 C C . VAL A 1 88 ? -7.154 12.224 3.181 1.00 98.69 88 VAL A C 1
ATOM 731 O O . VAL A 1 88 ? -6.461 12.429 2.186 1.00 98.69 88 VAL A O 1
ATOM 734 N N . ILE A 1 89 ? -6.905 12.785 4.361 1.00 98.62 89 ILE A N 1
ATOM 735 C CA . ILE A 1 89 ? -5.710 13.588 4.625 1.00 98.62 89 ILE A CA 1
ATOM 736 C C . ILE A 1 89 ? -4.485 12.685 4.490 1.00 98.62 89 ILE A C 1
ATOM 738 O O . ILE A 1 89 ? -4.455 11.593 5.041 1.00 98.62 89 ILE A O 1
ATOM 742 N N . TRP A 1 90 ? -3.464 13.126 3.763 1.00 97.88 90 TRP A N 1
ATOM 743 C CA . TRP A 1 90 ? -2.306 12.277 3.492 1.00 97.88 90 TRP A CA 1
ATOM 744 C C . TRP A 1 90 ? -1.451 12.045 4.748 1.00 97.88 90 TRP A C 1
ATOM 746 O O . TRP A 1 90 ? -1.036 10.917 5.032 1.00 97.88 90 TRP A O 1
ATOM 756 N N . LYS A 1 91 ? -1.221 13.116 5.522 1.00 98.00 91 LYS A N 1
ATOM 757 C CA . LYS A 1 91 ? -0.385 13.118 6.728 1.00 98.00 91 LYS A CA 1
ATOM 758 C C . LYS A 1 91 ? -1.029 13.926 7.858 1.00 98.00 91 LYS A C 1
ATOM 760 O O . LYS A 1 91 ? -1.436 15.070 7.660 1.00 98.00 91 LYS A O 1
ATOM 765 N N . MET A 1 92 ? -1.064 13.347 9.052 1.00 98.31 92 MET A N 1
ATOM 766 C CA . MET A 1 92 ? -1.545 13.951 10.297 1.00 98.31 92 MET A CA 1
ATOM 767 C C . MET A 1 92 ? -0.390 14.185 11.276 1.00 98.31 92 MET A C 1
ATOM 769 O O . MET A 1 92 ? 0.658 13.540 11.190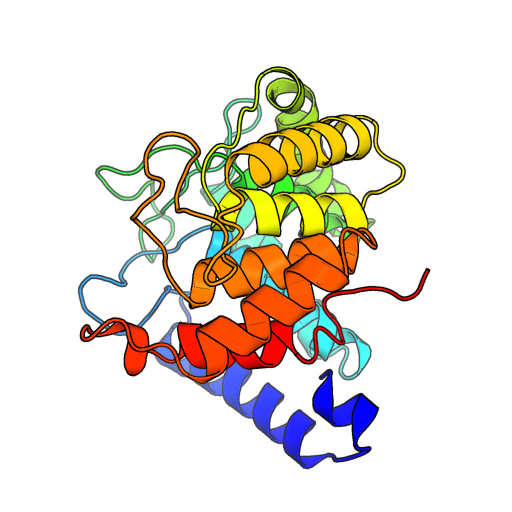 1.00 98.31 92 MET A O 1
ATOM 773 N N . LEU A 1 93 ? -0.592 15.089 12.236 1.00 97.75 93 LEU A N 1
ATOM 774 C CA . LEU A 1 93 ? 0.257 15.189 13.427 1.00 97.75 93 LEU A CA 1
ATOM 775 C C . LEU A 1 93 ? 0.229 13.877 14.232 1.00 97.75 93 LEU A C 1
ATOM 777 O O . LEU A 1 93 ? -0.721 13.100 14.139 1.00 97.75 93 LEU A O 1
ATOM 781 N N . GLU A 1 94 ? 1.262 13.622 15.038 1.00 96.31 94 GLU A N 1
ATOM 782 C CA . GLU A 1 94 ? 1.414 12.347 15.762 1.00 96.31 94 GLU A CA 1
ATOM 783 C C . GLU A 1 94 ? 0.305 12.060 16.779 1.00 96.31 94 GLU A C 1
ATOM 785 O O . GLU A 1 94 ? 0.014 10.899 17.052 1.00 96.31 94 GLU A O 1
ATOM 790 N N . ASP A 1 95 ? -0.329 13.095 17.323 1.00 96.81 95 ASP A N 1
ATOM 791 C CA . ASP A 1 95 ? -1.461 12.989 18.249 1.00 96.81 95 ASP A CA 1
ATOM 792 C C . ASP A 1 95 ? -2.829 12.992 17.539 1.00 96.81 95 ASP A C 1
ATOM 794 O O . ASP A 1 95 ? -3.881 12.875 18.183 1.00 96.81 95 ASP A O 1
ATOM 798 N N . LEU A 1 96 ? -2.820 13.102 16.205 1.00 98.19 96 LEU A N 1
ATOM 799 C CA . LEU A 1 96 ? -3.988 13.248 15.340 1.00 98.19 96 LEU A CA 1
ATOM 800 C C . LEU A 1 96 ? -4.838 14.494 15.658 1.00 98.19 96 LEU A C 1
ATOM 802 O O . LEU A 1 96 ? -6.044 14.497 15.405 1.00 98.19 96 LEU A O 1
ATOM 806 N N . SER A 1 97 ? -4.241 15.547 16.227 1.00 97.62 97 SER A N 1
ATOM 807 C CA . SER A 1 97 ? -4.932 16.814 16.528 1.00 97.62 97 SER A CA 1
ATOM 808 C C . SER A 1 97 ? -5.277 17.632 15.278 1.00 97.62 97 SER A C 1
ATOM 810 O O . SER A 1 97 ? -6.191 18.455 15.313 1.00 97.62 97 SER A O 1
ATOM 812 N N . GLY A 1 98 ? -4.590 17.384 14.160 1.00 97.75 98 GLY A N 1
ATOM 813 C CA . GLY A 1 98 ? -4.875 18.022 12.881 1.00 97.75 98 GLY A CA 1
ATOM 814 C C . GLY A 1 98 ? -3.953 17.569 11.743 1.00 97.75 98 GLY A C 1
ATOM 815 O O . GLY A 1 98 ? -3.036 16.768 11.969 1.00 97.75 98 GLY A O 1
ATOM 816 N N . PRO A 1 99 ? -4.198 18.077 10.519 1.00 98.00 99 PRO A N 1
ATOM 817 C CA . PRO A 1 99 ? -3.347 17.827 9.361 1.00 98.00 99 PRO A CA 1
ATOM 818 C C . PRO A 1 99 ? -1.916 18.300 9.603 1.00 98.00 99 PRO A C 1
ATOM 820 O O . PRO A 1 99 ? -1.688 19.356 10.197 1.00 98.00 99 PRO A O 1
ATOM 823 N N . TYR A 1 100 ? -0.949 17.544 9.094 1.00 97.12 100 TYR A N 1
ATOM 824 C CA . TYR A 1 100 ? 0.446 17.957 9.138 1.00 97.12 100 TYR A CA 1
ATOM 825 C C . TYR A 1 100 ? 0.686 19.119 8.148 1.00 97.12 100 TYR A C 1
ATOM 827 O O . TYR A 1 100 ? 0.270 19.018 6.988 1.00 97.12 100 TYR A O 1
ATOM 835 N N . PRO A 1 101 ? 1.360 20.218 8.545 1.00 95.75 101 PRO A N 1
ATOM 836 C CA . PRO A 1 101 ? 1.563 21.376 7.674 1.00 95.75 101 PRO A CA 1
ATOM 837 C C . PRO A 1 101 ? 2.262 21.038 6.351 1.00 95.75 101 PRO A C 1
ATOM 839 O O . PRO A 1 101 ? 3.275 20.346 6.331 1.00 95.75 101 PRO A O 1
ATOM 842 N N . GLY A 1 102 ? 1.740 21.569 5.242 1.00 94.56 102 GLY A N 1
ATOM 843 C CA . GLY A 1 102 ? 2.322 21.389 3.906 1.00 94.56 102 GLY A CA 1
ATOM 844 C C . GLY A 1 102 ? 1.867 20.131 3.158 1.00 94.56 102 GLY A C 1
ATOM 845 O O . GLY A 1 102 ? 2.258 19.951 2.008 1.00 94.56 102 GLY A O 1
ATOM 846 N N . TYR A 1 103 ? 1.015 19.298 3.762 1.00 93.94 103 TYR A N 1
ATOM 847 C CA . TYR A 1 103 ? 0.463 18.097 3.133 1.00 93.94 103 TYR A CA 1
ATOM 848 C C . TYR A 1 103 ? -1.024 18.275 2.805 1.00 93.94 103 TYR A C 1
ATOM 850 O O . TYR A 1 103 ? -1.760 18.968 3.507 1.00 93.94 103 TYR A O 1
ATOM 858 N N . GLY A 1 104 ? -1.454 17.657 1.704 1.00 96.38 104 GLY A N 1
ATOM 859 C CA . GLY A 1 104 ? -2.832 17.696 1.217 1.00 96.38 104 GLY A CA 1
ATOM 860 C C . GLY A 1 104 ? -3.574 16.377 1.422 1.00 96.38 104 GLY A C 1
ATOM 861 O O . GLY A 1 104 ? -3.349 15.651 2.390 1.00 96.38 104 GLY A O 1
ATOM 862 N N . LEU A 1 105 ? -4.467 16.069 0.483 1.00 97.69 105 LEU A N 1
ATOM 863 C CA . LEU A 1 105 ? -5.189 14.800 0.435 1.00 97.69 105 LEU A CA 1
ATOM 864 C C . LEU A 1 105 ? -4.359 13.732 -0.286 1.00 97.69 105 LEU A C 1
ATOM 866 O O . LEU A 1 105 ? -3.683 14.030 -1.271 1.00 97.69 105 LEU A O 1
ATOM 870 N N . GLY A 1 106 ? -4.448 12.488 0.173 1.00 96.50 106 GLY A N 1
ATOM 871 C CA . GLY A 1 106 ? -3.844 11.349 -0.504 1.00 96.50 106 GLY A CA 1
ATOM 872 C C . GLY A 1 106 ? -4.669 10.925 -1.717 1.00 96.50 106 GLY A C 1
ATOM 873 O O . GLY A 1 106 ? -5.867 10.647 -1.608 1.00 96.50 106 GLY A O 1
ATOM 874 N N . GLY A 1 107 ? -4.027 10.853 -2.886 1.00 94.56 107 GLY A N 1
ATOM 875 C CA . GLY A 1 107 ? -4.707 10.546 -4.149 1.00 94.56 107 GLY A CA 1
ATOM 876 C C . GLY A 1 107 ? -5.310 9.139 -4.201 1.00 94.56 107 GLY A C 1
ATOM 877 O O . GLY A 1 107 ? -6.386 8.958 -4.762 1.00 94.56 107 GLY A O 1
ATOM 878 N N . LEU A 1 108 ? -4.648 8.157 -3.578 1.00 97.69 108 LEU A N 1
ATOM 879 C CA . LEU A 1 108 ? -5.071 6.748 -3.573 1.00 97.69 108 LEU A CA 1
ATOM 880 C C . LEU A 1 108 ? -5.593 6.275 -2.211 1.00 97.69 108 LEU A C 1
ATOM 882 O O . LEU A 1 108 ? -6.082 5.155 -2.090 1.00 97.69 108 LEU A O 1
ATOM 886 N N . ASP A 1 109 ? -5.515 7.119 -1.186 1.00 98.25 109 ASP A N 1
ATOM 887 C CA . ASP A 1 109 ? -5.714 6.712 0.207 1.00 98.25 109 ASP A CA 1
ATOM 888 C C . ASP A 1 109 ? -7.137 6.206 0.477 1.00 98.25 109 ASP A C 1
ATOM 890 O O . ASP A 1 109 ? -7.325 5.243 1.213 1.00 98.25 109 ASP A O 1
ATOM 894 N N . HIS A 1 110 ? -8.147 6.772 -0.184 1.00 98.31 110 HIS A N 1
ATOM 895 C CA . HIS A 1 110 ? -9.526 6.292 -0.066 1.00 98.31 110 HIS A CA 1
ATOM 896 C C . HIS A 1 110 ? -9.776 4.965 -0.797 1.00 98.31 110 HIS A C 1
ATOM 898 O O . HIS A 1 110 ? -10.599 4.180 -0.335 1.00 98.31 110 HIS A O 1
ATOM 904 N N . PHE A 1 111 ? -9.050 4.668 -1.882 1.00 98.69 111 PHE A N 1
ATOM 905 C CA . PHE A 1 111 ? -9.072 3.332 -2.492 1.00 98.69 111 PHE A CA 1
ATOM 906 C C . PHE A 1 111 ? -8.426 2.319 -1.556 1.00 98.69 111 PHE A C 1
ATOM 908 O O . PHE A 1 111 ? -9.002 1.269 -1.286 1.00 98.69 111 PHE A O 1
ATOM 915 N N . HIS A 1 112 ? -7.268 2.676 -1.002 1.00 98.62 112 HIS A N 1
ATOM 916 C CA . HIS A 1 112 ? -6.536 1.817 -0.088 1.00 98.62 112 HIS A CA 1
ATOM 917 C C . HIS A 1 112 ? -7.356 1.495 1.168 1.00 98.62 112 HIS A C 1
ATOM 919 O O . HIS A 1 112 ? -7.526 0.329 1.516 1.00 98.62 112 HIS A O 1
ATOM 925 N N . GLY A 1 113 ? -7.931 2.522 1.800 1.00 98.56 113 GLY A N 1
ATOM 926 C CA . GLY A 1 113 ? -8.822 2.362 2.944 1.00 98.56 113 GLY A CA 1
ATOM 927 C C . GLY A 1 113 ? -10.066 1.553 2.593 1.00 98.56 113 GLY A C 1
ATOM 928 O O . GLY A 1 113 ? -10.432 0.652 3.338 1.00 98.56 113 GLY A O 1
ATOM 929 N N . TYR A 1 114 ? -10.690 1.804 1.435 1.00 98.75 114 TYR A N 1
ATOM 930 C CA . TYR A 1 114 ? -11.850 1.024 1.002 1.00 98.75 114 TYR A CA 1
ATOM 931 C C . TYR A 1 114 ? -11.533 -0.468 0.886 1.00 98.75 114 TYR A C 1
ATOM 933 O O . TYR A 1 114 ? -12.282 -1.294 1.409 1.00 98.75 114 TYR A O 1
ATOM 941 N N . VAL A 1 115 ? -10.425 -0.807 0.224 1.00 98.31 115 VAL A N 1
ATOM 942 C CA . VAL A 1 115 ? -9.971 -2.188 0.043 1.00 98.31 115 VAL A CA 1
ATOM 943 C C . VAL A 1 115 ? -9.654 -2.821 1.394 1.00 98.31 115 VAL A C 1
ATOM 945 O O . VAL A 1 115 ? -10.291 -3.802 1.764 1.00 98.31 115 VAL A O 1
ATOM 948 N N . VAL A 1 116 ? -8.745 -2.229 2.171 1.00 98.50 116 VAL A N 1
ATOM 949 C CA . VAL A 1 116 ? -8.258 -2.829 3.421 1.00 98.50 116 VAL A CA 1
ATOM 950 C C . VAL A 1 116 ? -9.364 -2.944 4.468 1.00 98.50 116 VAL A C 1
ATOM 952 O O . VAL A 1 116 ? -9.484 -3.983 5.107 1.00 98.50 116 VAL A O 1
ATOM 955 N N . TYR A 1 117 ? -10.223 -1.935 4.631 1.00 98.69 117 TYR A N 1
ATOM 956 C CA . TYR A 1 117 ? -11.306 -2.016 5.617 1.00 98.69 117 TYR A CA 1
ATOM 957 C C . TYR A 1 117 ? -12.326 -3.095 5.251 1.00 98.69 117 TYR A C 1
ATOM 959 O O . TYR A 1 117 ? -12.823 -3.788 6.136 1.00 98.69 117 TYR A O 1
ATOM 967 N N . SER A 1 118 ? -12.612 -3.252 3.952 1.00 98.19 118 SER A N 1
ATOM 968 C CA . SER A 1 118 ? -13.504 -4.309 3.460 1.00 98.19 118 SER A CA 1
ATOM 969 C C . SER A 1 118 ? -12.912 -5.702 3.675 1.00 98.19 118 SER A C 1
ATOM 971 O O . SER A 1 118 ? -13.658 -6.650 3.880 1.00 98.19 118 SER A O 1
ATOM 973 N N . GLU A 1 119 ? -11.588 -5.825 3.652 1.00 97.62 119 GLU A N 1
ATOM 974 C CA . GLU A 1 119 ? -10.889 -7.081 3.920 1.00 97.62 119 GLU A CA 1
ATOM 975 C C . GLU A 1 119 ? -10.823 -7.421 5.416 1.00 97.62 119 GLU A C 1
ATOM 977 O O . GLU A 1 119 ? -10.824 -8.598 5.765 1.00 97.62 119 GLU A O 1
ATOM 982 N N . ILE A 1 120 ? -10.788 -6.416 6.301 1.00 98.12 120 ILE A N 1
ATOM 983 C CA . ILE A 1 120 ? -10.741 -6.637 7.754 1.00 98.12 120 ILE A CA 1
ATOM 984 C C . ILE A 1 120 ? -12.070 -7.182 8.269 1.00 98.12 120 ILE A C 1
ATOM 986 O O . ILE A 1 120 ? -12.133 -8.311 8.750 1.00 98.12 120 ILE A O 1
ATOM 990 N N . ASP A 1 121 ? -13.125 -6.367 8.222 1.00 97.38 121 ASP A N 1
ATOM 991 C CA . ASP A 1 121 ? -14.437 -6.756 8.737 1.00 97.38 121 ASP A CA 1
ATOM 992 C C . ASP A 1 121 ? -15.548 -5.870 8.139 1.00 97.38 121 ASP A C 1
ATOM 994 O O . ASP A 1 121 ? -15.819 -4.768 8.636 1.00 97.38 121 ASP A O 1
ATOM 998 N N . PRO A 1 122 ? -16.246 -6.344 7.089 1.00 96.31 122 PRO A N 1
ATOM 999 C CA . PRO A 1 122 ? -17.342 -5.615 6.453 1.00 96.31 122 PRO A CA 1
ATOM 1000 C C . PRO A 1 122 ? -18.505 -5.249 7.374 1.00 96.31 122 PRO A C 1
ATOM 1002 O O . PRO A 1 122 ? -19.261 -4.322 7.070 1.00 96.31 122 PRO A O 1
ATOM 1005 N N . ARG A 1 123 ? -18.708 -6.006 8.457 1.00 97.38 123 ARG A N 1
ATOM 1006 C CA . ARG A 1 123 ? -19.825 -5.795 9.381 1.00 97.38 123 ARG A CA 1
ATOM 1007 C C . ARG A 1 123 ? -19.433 -4.792 10.449 1.00 97.38 123 ARG A C 1
ATOM 1009 O O . ARG A 1 123 ? -20.179 -3.847 10.697 1.00 97.38 123 ARG A O 1
ATOM 1016 N N . GLU A 1 124 ? -18.270 -4.986 11.057 1.00 97.88 124 GLU A N 1
ATOM 1017 C CA . GLU A 1 124 ? -17.794 -4.166 12.163 1.00 97.88 124 GLU A CA 1
ATOM 1018 C C . GLU A 1 124 ? -17.334 -2.768 11.712 1.00 97.88 124 GLU A C 1
ATOM 1020 O O . GLU A 1 124 ? -17.492 -1.806 12.467 1.00 97.88 124 GLU A O 1
ATOM 1025 N N . LEU A 1 125 ? -16.851 -2.636 10.469 1.00 98.62 125 LEU A N 1
ATOM 1026 C CA . LEU A 1 125 ? -16.369 -1.382 9.868 1.00 98.62 125 LEU A CA 1
ATOM 1027 C C . LEU A 1 125 ? -17.324 -0.809 8.804 1.00 98.62 125 LEU A C 1
ATOM 1029 O O . LEU A 1 125 ? -16.930 -0.020 7.942 1.00 98.62 125 LEU A O 1
ATOM 1033 N N . ALA A 1 126 ? -18.603 -1.200 8.830 1.00 98.56 126 ALA A N 1
ATOM 1034 C CA . ALA A 1 126 ? -19.575 -0.863 7.784 1.00 98.56 126 ALA A CA 1
ATOM 1035 C C . ALA A 1 126 ? -19.733 0.651 7.530 1.00 98.56 126 ALA A C 1
ATOM 1037 O O . ALA A 1 126 ? -20.083 1.065 6.419 1.00 98.56 126 ALA A O 1
ATOM 1038 N N . ARG A 1 127 ? -19.513 1.492 8.549 1.00 98.25 127 ARG A N 1
ATOM 1039 C CA . ARG A 1 127 ? -19.564 2.955 8.417 1.00 98.25 127 ARG A CA 1
ATOM 1040 C C . ARG A 1 127 ? -18.316 3.481 7.713 1.00 98.25 127 ARG A C 1
ATOM 1042 O O . ARG A 1 127 ? -18.438 4.211 6.735 1.00 98.25 127 ARG A O 1
ATOM 1049 N N . GLU A 1 128 ? -17.144 3.082 8.182 1.00 98.75 128 GLU A N 1
ATOM 1050 C CA . GLU A 1 128 ? -15.842 3.498 7.668 1.00 98.75 128 GLU A CA 1
ATOM 1051 C C . GLU A 1 128 ? -15.676 3.074 6.201 1.00 98.75 128 GLU A C 1
ATOM 1053 O O . GLU A 1 128 ? -15.261 3.870 5.357 1.00 98.75 128 GLU A O 1
ATOM 1058 N N . ILE A 1 129 ? -16.109 1.855 5.867 1.00 98.75 129 ILE A N 1
ATOM 1059 C CA . ILE A 1 129 ? -16.151 1.338 4.493 1.00 98.75 129 ILE A CA 1
ATOM 1060 C C . ILE A 1 129 ? -17.067 2.189 3.611 1.00 98.75 129 ILE A C 1
ATOM 1062 O O . ILE A 1 129 ? -16.717 2.485 2.470 1.00 98.75 129 ILE A O 1
ATOM 1066 N N . ARG A 1 130 ? -18.235 2.607 4.115 1.00 98.56 130 ARG A N 1
ATOM 1067 C CA . ARG A 1 130 ? -19.176 3.443 3.355 1.00 98.56 130 ARG A CA 1
ATOM 1068 C C . ARG A 1 130 ? -18.598 4.821 3.054 1.00 98.56 130 ARG A C 1
ATOM 1070 O O . ARG A 1 130 ? -18.772 5.307 1.935 1.00 98.56 130 ARG A O 1
ATOM 1077 N N . ASP A 1 131 ? -17.908 5.426 4.018 1.00 98.62 131 ASP A N 1
ATOM 1078 C CA . ASP A 1 131 ? -17.224 6.706 3.823 1.00 98.62 131 ASP A CA 1
ATOM 1079 C C . ASP A 1 131 ? -16.174 6.585 2.707 1.00 98.62 131 ASP A C 1
ATOM 1081 O O . ASP A 1 131 ? -16.182 7.374 1.760 1.00 98.62 131 ASP A O 1
ATOM 1085 N N . MET A 1 132 ? -15.330 5.548 2.765 1.00 98.69 132 MET A N 1
ATOM 1086 C CA . MET A 1 132 ? -14.299 5.297 1.753 1.00 98.69 132 MET A CA 1
ATOM 1087 C C . MET A 1 132 ? -14.896 4.980 0.377 1.00 98.69 132 MET A C 1
ATOM 1089 O O . MET A 1 132 ? -14.482 5.572 -0.620 1.00 98.69 132 MET A O 1
ATOM 1093 N N . LYS A 1 133 ? -15.923 4.120 0.314 1.00 98.56 133 LYS A N 1
ATOM 1094 C CA . LYS A 1 133 ? -16.621 3.784 -0.936 1.00 98.56 133 LYS A CA 1
ATOM 1095 C C . LYS A 1 133 ? -17.199 5.031 -1.600 1.00 98.56 133 LYS A C 1
ATOM 1097 O O . LYS A 1 133 ? -17.058 5.210 -2.804 1.00 98.56 133 LYS A O 1
ATOM 1102 N N . SER A 1 134 ? -17.821 5.916 -0.820 1.00 98.56 134 SER A N 1
ATOM 1103 C CA . SER A 1 134 ? -18.379 7.173 -1.330 1.00 98.56 134 SER A CA 1
ATOM 1104 C C . SER A 1 134 ? -17.306 8.068 -1.959 1.00 98.56 134 SER A C 1
ATOM 1106 O O . SER A 1 134 ? -17.537 8.683 -3.001 1.00 98.56 134 SER A O 1
ATOM 1108 N N . LEU A 1 135 ? -16.108 8.123 -1.367 1.00 98.62 135 LEU A N 1
ATOM 1109 C CA . LEU A 1 135 ? -14.977 8.850 -1.945 1.00 98.62 135 LEU A CA 1
ATOM 1110 C C . LEU A 1 135 ? -14.498 8.208 -3.254 1.00 98.62 135 LEU A C 1
ATOM 1112 O O . LEU A 1 135 ? -14.309 8.934 -4.227 1.00 98.62 135 LEU A O 1
ATOM 1116 N N . VAL A 1 136 ? -14.378 6.875 -3.297 1.00 98.69 136 VAL A N 1
ATOM 1117 C CA . VAL A 1 136 ? -13.999 6.121 -4.507 1.00 98.69 136 VAL A CA 1
ATOM 1118 C C . VAL A 1 136 ? -14.977 6.396 -5.646 1.00 98.69 136 VAL A C 1
ATOM 1120 O O . VAL A 1 136 ? -14.561 6.826 -6.719 1.00 98.69 136 VAL A O 1
ATOM 1123 N N . GLU A 1 137 ? -16.281 6.235 -5.409 1.00 98.38 137 GLU A N 1
ATOM 1124 C CA . GLU A 1 137 ? -17.327 6.416 -6.429 1.00 98.38 137 GLU A CA 1
ATOM 1125 C C . GLU A 1 137 ? -17.335 7.814 -7.059 1.00 98.38 137 GLU A C 1
ATOM 1127 O O . GLU A 1 137 ? -17.703 7.984 -8.227 1.00 98.38 137 GLU A O 1
ATOM 1132 N N . ARG A 1 138 ? -16.909 8.820 -6.289 1.00 97.69 138 ARG A N 1
ATOM 1133 C CA . ARG A 1 138 ? -16.842 10.215 -6.727 1.00 97.69 138 ARG A CA 1
ATOM 1134 C C . ARG A 1 138 ? -15.598 10.539 -7.542 1.00 97.69 138 ARG A C 1
ATOM 1136 O O . ARG A 1 138 ? -15.661 11.460 -8.346 1.00 97.69 138 ARG A O 1
ATOM 1143 N N . SER A 1 139 ? -14.488 9.839 -7.324 1.00 97.06 139 SER A N 1
ATOM 1144 C CA . SER A 1 139 ? -13.182 10.215 -7.877 1.00 97.06 139 SER A CA 1
ATOM 1145 C C . SER A 1 139 ? -12.697 9.288 -8.992 1.00 97.06 139 SER A C 1
ATOM 1147 O O . SER A 1 139 ? -11.941 9.725 -9.860 1.00 97.06 139 SER A O 1
ATOM 1149 N N . TYR A 1 140 ? -13.118 8.016 -9.015 1.00 98.00 140 TYR A N 1
ATOM 1150 C CA . TYR A 1 140 ? -12.429 7.002 -9.821 1.00 98.00 140 TYR A CA 1
ATOM 1151 C C . TYR A 1 140 ? -12.482 7.243 -11.332 1.00 98.00 140 TYR A C 1
ATOM 1153 O O . TYR A 1 140 ? -11.618 6.755 -12.056 1.00 98.00 140 TYR A O 1
ATOM 1161 N N . ARG A 1 141 ? -13.485 7.969 -11.839 1.00 97.94 141 ARG A N 1
ATOM 1162 C CA . ARG A 1 141 ? -13.600 8.261 -13.278 1.00 97.94 141 ARG A CA 1
ATOM 1163 C C . ARG A 1 141 ? -12.587 9.305 -13.733 1.00 97.94 141 ARG A C 1
ATOM 1165 O O . ARG A 1 141 ? -12.079 9.194 -14.851 1.00 97.94 141 ARG A O 1
ATOM 1172 N N . ASP A 1 142 ? -12.247 10.236 -12.850 1.00 96.50 142 ASP A N 1
ATOM 1173 C CA . ASP A 1 142 ? -11.337 11.350 -13.123 1.00 96.50 142 ASP A CA 1
ATOM 1174 C C . ASP A 1 142 ? -9.908 11.065 -12.643 1.00 96.50 142 ASP A C 1
ATOM 1176 O O . ASP A 1 142 ? -8.968 11.743 -13.051 1.00 96.50 142 ASP A O 1
ATOM 1180 N N . LEU A 1 143 ? -9.722 10.033 -11.812 1.00 97.31 143 LEU A N 1
ATOM 1181 C CA . LEU A 1 143 ? -8.405 9.614 -11.353 1.00 97.31 143 LEU A CA 1
ATOM 1182 C C . LEU A 1 143 ? -7.531 9.156 -12.530 1.00 97.31 143 LEU A C 1
ATOM 1184 O O . LEU A 1 143 ? -7.851 8.187 -13.233 1.00 97.31 143 LEU A O 1
ATOM 1188 N N . ALA A 1 144 ? -6.391 9.830 -12.667 1.00 95.69 144 ALA A N 1
ATOM 1189 C CA . ALA A 1 144 ? -5.280 9.455 -13.522 1.00 95.69 144 ALA A CA 1
ATOM 1190 C C . ALA A 1 144 ? -4.053 9.171 -12.650 1.00 95.69 144 ALA A C 1
ATOM 1192 O O . ALA A 1 144 ? -3.667 9.992 -11.817 1.00 95.69 144 ALA A O 1
ATOM 1193 N N . ILE A 1 145 ? -3.440 8.008 -12.851 1.00 97.56 145 ILE A N 1
ATOM 1194 C CA . ILE A 1 145 ? -2.222 7.593 -12.157 1.00 97.56 145 ILE A CA 1
ATOM 1195 C C . ILE A 1 145 ? -1.139 7.468 -13.217 1.00 97.56 145 ILE A C 1
ATOM 1197 O O . ILE A 1 145 ? -1.316 6.732 -14.180 1.00 97.56 145 ILE A O 1
ATOM 1201 N N . THR A 1 146 ? -0.034 8.190 -13.057 1.00 96.25 146 THR A N 1
ATOM 1202 C CA . THR A 1 146 ? 1.082 8.163 -14.016 1.00 96.25 146 THR A CA 1
ATOM 1203 C C . THR A 1 146 ? 2.374 7.631 -13.415 1.00 96.25 146 THR A C 1
ATOM 1205 O O . THR A 1 146 ? 3.312 7.380 -14.160 1.00 96.25 146 THR A O 1
ATOM 1208 N N . GLN A 1 147 ? 2.441 7.455 -12.092 1.00 96.69 147 GLN A N 1
ATOM 1209 C CA . GLN A 1 147 ? 3.658 7.006 -11.420 1.00 96.69 147 GLN A CA 1
ATOM 1210 C C . GLN A 1 147 ? 3.650 5.509 -11.114 1.00 96.69 147 GLN A C 1
ATOM 1212 O O . GLN A 1 147 ? 2.660 4.975 -10.615 1.00 96.69 147 GLN A O 1
ATOM 1217 N N . ASP A 1 148 ? 4.794 4.873 -11.364 1.00 96.31 148 ASP A N 1
ATOM 1218 C CA . ASP A 1 148 ? 5.064 3.436 -11.220 1.00 96.31 148 ASP A CA 1
ATOM 1219 C C . ASP A 1 148 ? 4.467 2.793 -9.954 1.00 96.31 148 ASP A C 1
ATOM 1221 O O . ASP A 1 148 ? 3.613 1.915 -10.053 1.00 96.31 148 ASP A O 1
ATOM 1225 N N . LEU A 1 149 ? 4.839 3.256 -8.760 1.00 94.81 149 LEU A N 1
ATOM 1226 C CA . LEU A 1 149 ? 4.377 2.669 -7.500 1.00 94.81 149 LEU A CA 1
ATOM 1227 C C . LEU A 1 149 ? 2.854 2.756 -7.350 1.00 94.81 149 LEU A C 1
ATOM 1229 O O . LEU A 1 149 ? 2.219 1.794 -6.928 1.00 94.81 149 LEU A O 1
ATOM 1233 N N . GLY A 1 150 ? 2.266 3.895 -7.726 1.00 97.69 150 GLY A N 1
ATOM 1234 C CA . GLY A 1 150 ? 0.819 4.090 -7.666 1.00 97.69 150 GLY A CA 1
ATOM 1235 C C . GLY A 1 150 ? 0.070 3.167 -8.627 1.00 97.69 150 GLY A C 1
ATOM 1236 O O . GLY A 1 150 ? -1.003 2.677 -8.284 1.00 97.69 150 GLY A O 1
ATOM 1237 N N . LEU A 1 151 ? 0.643 2.900 -9.806 1.00 98.69 151 LEU A N 1
ATOM 1238 C CA . LEU A 1 151 ? 0.088 1.964 -10.787 1.00 98.69 151 LEU A CA 1
ATOM 1239 C C . LEU A 1 151 ? 0.109 0.530 -10.251 1.00 98.69 151 LEU A C 1
ATOM 1241 O O . LEU A 1 151 ? -0.921 -0.137 -10.283 1.00 98.69 151 LEU A O 1
ATOM 1245 N N . GLY A 1 152 ? 1.243 0.085 -9.700 1.00 98.44 152 GLY A N 1
ATOM 1246 C CA . GLY A 1 152 ? 1.359 -1.237 -9.076 1.00 98.44 152 GLY A CA 1
ATOM 1247 C C . GLY A 1 152 ? 0.376 -1.427 -7.918 1.00 98.44 152 GLY A C 1
ATOM 1248 O O . GLY A 1 152 ? -0.348 -2.419 -7.868 1.00 98.44 152 GLY A O 1
ATOM 1249 N N . MET A 1 153 ? 0.271 -0.430 -7.035 1.00 98.12 153 MET A N 1
ATOM 1250 C CA . MET A 1 153 ? -0.691 -0.454 -5.931 1.00 98.12 153 MET A CA 1
ATOM 1251 C C . MET A 1 153 ? -2.143 -0.497 -6.408 1.00 98.12 153 MET A C 1
ATOM 1253 O O . MET A 1 153 ? -2.944 -1.239 -5.848 1.00 98.12 153 MET A O 1
ATOM 1257 N N . MET A 1 154 ? -2.502 0.287 -7.427 1.00 98.75 154 MET A N 1
ATOM 1258 C CA . MET A 1 154 ? -3.869 0.282 -7.944 1.00 98.75 154 MET A CA 1
ATOM 1259 C C . MET A 1 154 ? -4.221 -1.066 -8.576 1.00 98.75 154 MET A C 1
ATOM 1261 O O . MET A 1 154 ? -5.320 -1.557 -8.342 1.00 98.75 154 MET A O 1
ATOM 1265 N N . LEU A 1 155 ? -3.298 -1.709 -9.299 1.00 98.75 155 LEU A N 1
ATOM 1266 C CA . LEU A 1 155 ? -3.520 -3.073 -9.790 1.00 98.75 155 LEU A CA 1
ATOM 1267 C C . LEU A 1 155 ? -3.780 -4.052 -8.633 1.00 98.75 155 LEU A C 1
ATOM 1269 O O . LEU A 1 155 ? -4.762 -4.793 -8.674 1.00 98.75 155 LEU A O 1
ATOM 1273 N N . TRP A 1 156 ? -2.995 -3.977 -7.555 1.00 98.38 156 TRP A N 1
ATOM 1274 C CA . TRP A 1 156 ? -3.245 -4.770 -6.347 1.00 98.38 156 TRP A CA 1
ATOM 1275 C C . TRP A 1 156 ? -4.624 -4.487 -5.717 1.00 98.38 156 TRP A C 1
ATOM 1277 O O . TRP A 1 156 ? -5.351 -5.413 -5.360 1.00 98.38 156 TRP A O 1
ATOM 1287 N N . PHE A 1 157 ? -5.046 -3.222 -5.641 1.00 98.50 157 PHE A N 1
ATOM 1288 C CA . PHE A 1 157 ? -6.390 -2.864 -5.169 1.00 98.50 157 PHE A CA 1
ATOM 1289 C C . PHE A 1 157 ? -7.493 -3.452 -6.050 1.00 98.50 157 PHE A C 1
ATOM 1291 O O . PHE A 1 157 ? -8.516 -3.904 -5.533 1.00 98.50 157 PHE A O 1
ATOM 1298 N N . THR A 1 158 ? -7.293 -3.435 -7.370 1.00 98.38 158 THR A N 1
ATOM 1299 C CA . THR A 1 158 ? -8.277 -3.941 -8.332 1.00 98.38 158 THR A CA 1
ATOM 1300 C C . THR A 1 158 ? -8.431 -5.455 -8.237 1.00 98.38 158 THR A C 1
ATOM 1302 O O . THR A 1 158 ? -9.558 -5.930 -8.306 1.00 98.38 158 THR A O 1
ATOM 1305 N N . HIS A 1 159 ? -7.345 -6.192 -7.962 1.00 97.12 159 HIS A N 1
ATOM 1306 C CA . HIS A 1 159 ? -7.381 -7.634 -7.687 1.00 97.12 159 HIS A CA 1
ATOM 1307 C C . HIS A 1 159 ? -8.322 -7.966 -6.527 1.00 97.12 159 HIS A C 1
ATOM 1309 O O . HIS A 1 159 ? -9.226 -8.788 -6.647 1.00 97.12 159 HIS A O 1
ATOM 1315 N N . LEU 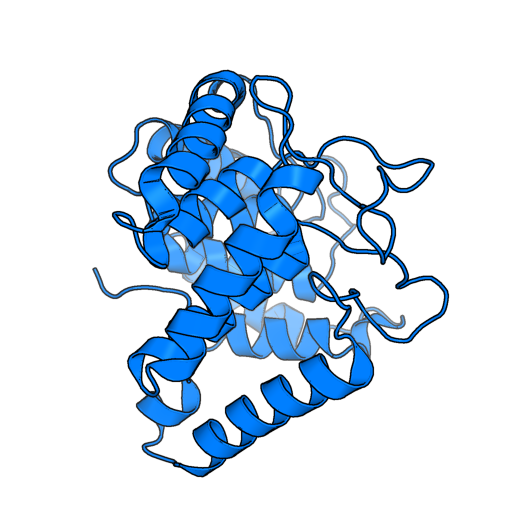A 1 160 ? -8.176 -7.251 -5.411 1.00 96.44 160 LEU A N 1
ATOM 1316 C CA . LEU A 1 160 ? -8.978 -7.499 -4.213 1.00 96.44 160 LEU A CA 1
ATOM 1317 C C . LEU A 1 160 ? -10.455 -7.112 -4.373 1.00 96.44 160 LEU A C 1
ATOM 1319 O O . LEU A 1 160 ? -11.266 -7.505 -3.540 1.00 96.44 160 LEU A O 1
ATOM 1323 N N . ARG A 1 161 ? -10.807 -6.344 -5.414 1.00 96.00 161 ARG A N 1
ATOM 1324 C CA . ARG A 1 161 ? -12.153 -5.805 -5.680 1.00 96.00 161 ARG A CA 1
ATOM 1325 C C . ARG A 1 161 ? -12.560 -5.956 -7.144 1.00 96.00 161 ARG A C 1
ATOM 1327 O O . ARG A 1 161 ? -13.179 -5.055 -7.708 1.00 96.00 161 ARG A O 1
ATOM 1334 N N . ALA A 1 162 ? -12.210 -7.089 -7.751 1.00 94.50 162 ALA A N 1
ATOM 1335 C CA . ALA A 1 162 ? -12.398 -7.350 -9.180 1.00 94.50 162 ALA A CA 1
ATOM 1336 C C . ALA A 1 162 ? -13.868 -7.263 -9.648 1.00 94.50 162 ALA A C 1
ATOM 1338 O O . ALA A 1 162 ? -14.136 -7.095 -10.836 1.00 94.50 162 ALA A O 1
ATOM 1339 N N . ASP A 1 163 ? -14.824 -7.352 -8.721 1.00 94.12 163 ASP A N 1
ATOM 1340 C CA . ASP A 1 163 ? -16.263 -7.248 -8.958 1.00 94.12 163 ASP A CA 1
ATOM 1341 C C . ASP A 1 163 ? -16.781 -5.800 -9.075 1.00 94.12 163 ASP A C 1
ATOM 1343 O O . ASP A 1 163 ? -17.915 -5.577 -9.507 1.00 94.12 163 ASP A O 1
ATOM 1347 N N . GLU A 1 164 ? -15.978 -4.798 -8.714 1.00 97.56 164 GLU A N 1
ATOM 1348 C CA . GLU A 1 164 ? -16.408 -3.401 -8.695 1.00 97.56 164 GLU A CA 1
ATOM 1349 C C . GLU A 1 164 ? -16.135 -2.676 -10.034 1.00 97.56 164 GLU A C 1
ATOM 1351 O O . GLU A 1 164 ? -15.047 -2.788 -10.607 1.00 97.56 164 GLU A O 1
ATOM 1356 N N . PRO A 1 165 ? -17.056 -1.819 -10.523 1.00 98.12 165 PRO A N 1
ATOM 1357 C CA . PRO A 1 165 ? -16.861 -1.083 -11.778 1.00 98.12 165 PRO A CA 1
ATOM 1358 C C . PRO A 1 165 ? -15.614 -0.190 -11.806 1.00 98.12 165 PRO A C 1
ATOM 1360 O O . PRO A 1 165 ? -14.976 -0.038 -12.852 1.00 98.12 165 PRO A O 1
ATOM 1363 N N . TRP A 1 166 ? -15.259 0.417 -10.668 1.00 98.38 166 TRP A N 1
ATOM 1364 C CA . TRP A 1 166 ? -14.057 1.244 -10.575 1.00 98.38 166 TRP A CA 1
ATOM 1365 C C . TRP A 1 166 ? -12.784 0.412 -10.754 1.00 98.38 166 TRP A C 1
ATOM 1367 O O . TRP A 1 166 ? -11.831 0.916 -11.348 1.00 98.38 166 TRP A O 1
ATOM 1377 N N . ALA A 1 167 ? -12.783 -0.846 -10.298 1.00 98.44 167 ALA A N 1
ATOM 1378 C CA . ALA A 1 167 ? -11.637 -1.738 -10.400 1.00 98.44 167 ALA A CA 1
ATOM 1379 C C . ALA A 1 167 ? -11.381 -2.097 -11.865 1.00 98.44 167 ALA A C 1
ATOM 1381 O O . ALA A 1 167 ? -10.280 -1.879 -12.360 1.00 98.44 167 ALA A O 1
ATOM 1382 N N . GLY A 1 168 ? -12.417 -2.498 -12.610 1.00 98.38 168 GLY A N 1
ATOM 1383 C CA . GLY A 1 168 ? -12.280 -2.778 -14.044 1.00 98.38 168 GLY A CA 1
ATOM 1384 C C . GLY A 1 168 ? -11.779 -1.574 -14.859 1.00 98.38 168 GLY A C 1
ATOM 1385 O O . GLY A 1 168 ? -10.914 -1.721 -15.726 1.00 98.38 168 GLY A O 1
ATOM 1386 N N . LEU A 1 169 ? -12.270 -0.359 -14.567 1.00 98.62 169 LEU A N 1
ATOM 1387 C CA . LEU A 1 169 ? -11.796 0.856 -15.244 1.00 98.62 169 LEU A CA 1
ATOM 1388 C C . LEU A 1 169 ? -10.335 1.174 -14.902 1.00 98.62 169 LEU A C 1
ATOM 1390 O O . LEU A 1 169 ? -9.550 1.489 -15.800 1.00 98.62 169 LEU A O 1
ATOM 1394 N N . GLN A 1 170 ? -9.980 1.132 -13.617 1.00 98.69 170 GLN A N 1
ATOM 1395 C CA . GLN A 1 170 ? -8.639 1.487 -13.160 1.00 98.69 170 GLN A CA 1
ATOM 1396 C C . GLN A 1 170 ? -7.604 0.440 -13.570 1.00 98.69 170 GLN A C 1
ATOM 1398 O O . GLN A 1 170 ? -6.560 0.828 -14.080 1.00 98.69 170 GLN A O 1
ATOM 1403 N N . GLN A 1 171 ? -7.915 -0.857 -13.493 1.00 98.69 171 GLN A N 1
ATOM 1404 C CA . GLN A 1 171 ? -7.044 -1.929 -13.984 1.00 98.69 171 GLN A CA 1
ATOM 1405 C C . GLN A 1 171 ? -6.653 -1.693 -15.446 1.00 98.69 171 GLN A C 1
ATOM 1407 O O . GLN A 1 171 ? -5.467 -1.665 -15.774 1.00 98.69 171 GLN A O 1
ATOM 1412 N N . LYS A 1 172 ? -7.638 -1.431 -16.318 1.00 98.56 172 LYS A N 1
ATOM 1413 C CA . LYS A 1 172 ? -7.377 -1.128 -17.731 1.00 98.56 172 LYS A CA 1
ATOM 1414 C C . LYS A 1 172 ? -6.462 0.090 -17.894 1.00 98.56 172 LYS A C 1
ATOM 1416 O O . LYS A 1 172 ? -5.467 0.009 -18.605 1.00 98.56 172 LYS A O 1
ATOM 1421 N N . ARG A 1 173 ? -6.770 1.207 -17.225 1.00 98.62 173 ARG A N 1
ATOM 1422 C CA . ARG A 1 173 ? -5.961 2.438 -17.312 1.00 98.62 173 ARG A CA 1
ATOM 1423 C C . ARG A 1 173 ? -4.534 2.231 -16.809 1.00 98.62 173 ARG A C 1
ATOM 1425 O O . ARG A 1 173 ? -3.597 2.775 -17.394 1.00 98.62 173 ARG A O 1
ATOM 1432 N N . CYS A 1 174 ? -4.371 1.462 -15.735 1.00 98.81 174 CYS A N 1
ATOM 1433 C CA . CYS A 1 174 ? -3.067 1.150 -15.177 1.00 98.81 174 CYS A CA 1
ATOM 1434 C C . CYS A 1 174 ? -2.225 0.341 -16.162 1.00 98.81 174 CYS A C 1
ATOM 1436 O O . CYS A 1 174 ? -1.080 0.712 -16.406 1.00 98.81 174 CYS A O 1
ATOM 1438 N N . LEU A 1 175 ? -2.800 -0.694 -16.782 1.00 98.81 175 LEU A N 1
ATOM 1439 C CA . LEU A 1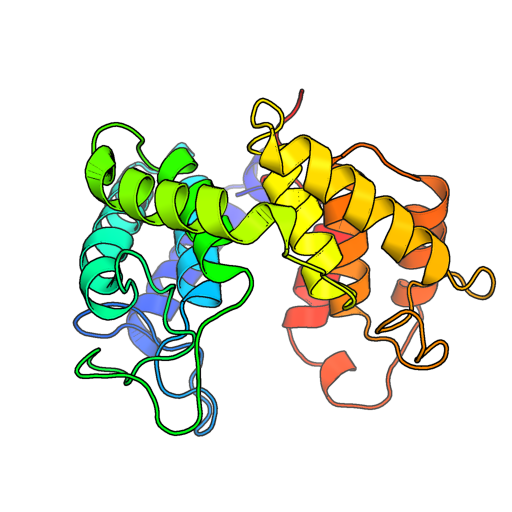 175 ? -2.128 -1.464 -17.830 1.00 98.81 175 LEU A CA 1
ATOM 1440 C C . LEU A 1 175 ? -1.791 -0.579 -19.042 1.00 98.81 175 LEU A C 1
ATOM 1442 O O . LEU A 1 175 ? -0.637 -0.527 -19.447 1.00 98.81 175 LEU A O 1
ATOM 1446 N N . ASP A 1 176 ? -2.731 0.214 -19.558 1.00 98.69 176 ASP A N 1
ATOM 1447 C CA . ASP A 1 176 ? -2.467 1.116 -20.695 1.00 98.69 176 ASP A CA 1
ATOM 1448 C C . ASP A 1 176 ? -1.313 2.104 -20.408 1.00 98.69 176 ASP A C 1
ATOM 1450 O O . ASP A 1 176 ? -0.525 2.444 -21.295 1.00 98.69 176 ASP A O 1
ATOM 1454 N N . THR A 1 177 ? -1.196 2.569 -19.161 1.00 98.75 177 THR A N 1
ATOM 1455 C CA . THR A 1 177 ? -0.132 3.492 -18.735 1.00 98.75 177 THR A CA 1
ATOM 1456 C C . THR A 1 177 ? 1.201 2.769 -18.545 1.00 98.75 177 THR A C 1
ATOM 1458 O O . THR A 1 177 ? 2.234 3.246 -19.015 1.00 98.75 177 THR A O 1
ATOM 1461 N N . LEU A 1 178 ? 1.194 1.593 -17.911 1.00 98.75 178 LEU A N 1
ATOM 1462 C CA . LEU A 1 178 ? 2.395 0.776 -17.736 1.00 98.75 178 LEU A CA 1
ATOM 1463 C C . LEU A 1 178 ? 2.975 0.320 -19.078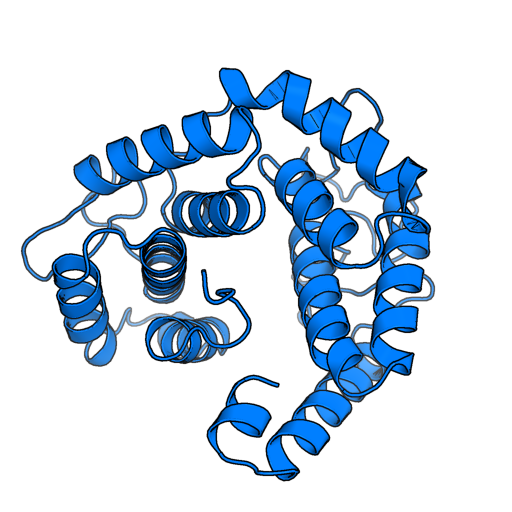 1.00 98.75 178 LEU A C 1
ATOM 1465 O O . LEU A 1 178 ? 4.195 0.273 -19.225 1.00 98.75 178 LEU A O 1
ATOM 1469 N N . ASP A 1 179 ? 2.133 0.054 -20.077 1.00 98.62 179 ASP A N 1
ATOM 1470 C CA . ASP A 1 179 ? 2.589 -0.286 -21.424 1.00 98.62 179 ASP A CA 1
ATOM 1471 C C . ASP A 1 179 ? 3.425 0.843 -22.048 1.00 98.62 179 ASP A C 1
ATOM 1473 O O . ASP A 1 179 ? 4.506 0.606 -22.588 1.00 98.62 179 ASP A O 1
ATOM 1477 N N . GLN A 1 180 ? 3.002 2.096 -21.855 1.00 98.12 180 GLN A N 1
ATOM 1478 C CA . GLN A 1 180 ? 3.756 3.280 -22.287 1.00 98.12 180 GLN A CA 1
ATOM 1479 C C . GLN A 1 180 ? 5.045 3.494 -21.480 1.00 98.12 180 GLN A C 1
ATOM 1481 O O . GLN A 1 180 ? 6.006 4.092 -21.971 1.00 98.12 180 GLN A O 1
ATOM 1486 N N . MET A 1 181 ? 5.087 3.018 -20.236 1.00 98.50 181 MET A N 1
ATOM 1487 C CA . MET A 1 181 ? 6.244 3.143 -19.344 1.00 98.50 181 MET A CA 1
ATOM 1488 C C . MET A 1 181 ? 7.276 2.030 -19.532 1.00 98.50 181 MET A C 1
ATOM 1490 O O . MET A 1 181 ? 8.397 2.158 -19.037 1.00 98.50 181 MET A O 1
ATOM 1494 N N . TRP A 1 182 ? 6.942 0.963 -20.262 1.00 98.62 182 TRP A N 1
ATOM 1495 C CA . TRP A 1 182 ? 7.840 -0.167 -20.468 1.00 98.62 182 TRP A CA 1
ATOM 1496 C C . TRP A 1 182 ? 9.073 0.223 -21.293 1.00 98.62 182 TRP A C 1
ATOM 1498 O O . TRP A 1 182 ? 8.982 0.743 -22.415 1.00 98.62 182 TRP A O 1
ATOM 1508 N N . VAL A 1 183 ? 10.253 -0.040 -20.737 1.00 98.19 183 VAL A N 1
ATOM 1509 C CA . VAL A 1 183 ? 11.557 0.117 -21.381 1.00 98.19 183 VAL A CA 1
ATOM 1510 C C . VAL A 1 183 ? 12.109 -1.278 -21.654 1.00 98.19 183 VAL A C 1
ATOM 1512 O O . VAL A 1 183 ? 12.572 -1.955 -20.741 1.00 98.19 183 VAL A O 1
ATOM 1515 N N . HIS A 1 184 ? 12.038 -1.706 -22.920 1.00 95.81 184 HIS A N 1
ATOM 1516 C CA . HIS A 1 184 ? 12.302 -3.093 -23.323 1.00 95.81 184 HIS A CA 1
ATOM 1517 C C . HIS A 1 184 ? 13.715 -3.584 -22.990 1.00 95.81 184 HIS A C 1
ATOM 1519 O O . HIS A 1 184 ? 13.862 -4.708 -22.525 1.00 95.81 184 HIS A O 1
ATOM 1525 N N . GLU A 1 185 ? 14.733 -2.751 -23.222 1.00 94.75 185 GLU A N 1
ATOM 1526 C CA . GLU A 1 185 ? 16.125 -3.035 -22.865 1.00 94.75 185 GLU A CA 1
ATOM 1527 C C . GLU A 1 185 ? 16.610 -1.970 -21.875 1.00 94.75 185 GLU A C 1
ATOM 1529 O O . GLU A 1 185 ? 16.557 -0.780 -22.208 1.00 94.75 185 GLU A O 1
ATOM 1534 N N . PRO A 1 186 ? 17.062 -2.341 -20.664 1.00 94.75 186 PRO A N 1
ATOM 1535 C CA . PRO A 1 186 ? 17.292 -3.700 -20.157 1.00 94.75 186 PRO A CA 1
ATOM 1536 C C . PRO A 1 186 ? 16.049 -4.420 -19.589 1.00 94.75 186 PRO A C 1
ATOM 1538 O O . PRO A 1 186 ? 16.177 -5.555 -19.146 1.00 94.75 186 PRO A O 1
ATOM 1541 N N . GLY A 1 187 ? 14.867 -3.790 -19.583 1.00 97.62 187 GLY A N 1
ATOM 1542 C CA . GLY A 1 187 ? 13.634 -4.372 -19.035 1.00 97.62 187 GLY A CA 1
ATOM 1543 C C . GLY A 1 187 ? 13.241 -3.760 -17.691 1.00 97.62 187 GLY A C 1
ATOM 1544 O O . GLY A 1 187 ? 13.553 -4.305 -16.641 1.00 97.62 187 GLY A O 1
ATOM 1545 N N . TYR A 1 188 ? 12.562 -2.612 -17.713 1.00 98.44 188 TYR A N 1
ATOM 1546 C CA . TYR A 1 188 ? 12.001 -1.972 -16.515 1.00 98.44 188 TYR A CA 1
ATOM 1547 C C . TYR A 1 188 ? 10.830 -1.042 -16.870 1.00 98.44 188 TYR A C 1
ATOM 1549 O O . TYR A 1 188 ? 10.669 -0.648 -18.026 1.00 98.44 188 TYR A O 1
ATOM 1557 N N . PHE A 1 189 ? 10.040 -0.634 -15.876 1.00 98.56 189 PHE A N 1
ATOM 1558 C CA . PHE A 1 189 ? 9.078 0.465 -15.993 1.00 98.56 189 PHE A CA 1
ATOM 1559 C C . PHE A 1 189 ? 9.706 1.766 -15.491 1.00 98.56 189 PHE A C 1
ATOM 1561 O O . PHE A 1 189 ? 10.231 1.839 -14.374 1.00 98.56 189 PHE A O 1
ATOM 1568 N N . CYS A 1 190 ? 9.700 2.801 -16.331 1.00 98.31 190 CYS A N 1
ATOM 1569 C CA . CYS A 1 190 ? 10.188 4.118 -15.929 1.00 98.31 190 CYS A CA 1
ATOM 1570 C C . CYS A 1 190 ? 9.272 4.766 -14.880 1.00 98.31 190 CYS A C 1
ATOM 1572 O O . CYS A 1 190 ? 8.173 4.285 -14.640 1.00 98.31 190 CYS A O 1
ATOM 1574 N N . ARG A 1 191 ? 9.710 5.859 -14.245 1.00 97.12 191 ARG A N 1
ATOM 1575 C CA . ARG A 1 191 ? 8.977 6.482 -13.130 1.00 97.12 191 ARG A CA 1
ATOM 1576 C C . ARG A 1 191 ? 7.587 6.963 -13.533 1.00 97.12 191 ARG A C 1
ATOM 1578 O O . ARG A 1 191 ? 6.641 6.782 -12.778 1.00 97.12 191 ARG A O 1
ATOM 1585 N N . GLU A 1 192 ? 7.487 7.576 -14.704 1.00 97.19 192 GLU A N 1
ATOM 1586 C CA . GLU A 1 192 ? 6.245 7.993 -15.361 1.00 97.19 192 GLU A CA 1
ATOM 1587 C C . GLU A 1 192 ? 6.474 8.062 -16.885 1.00 97.19 192 GLU A C 1
ATOM 1589 O O . GLU A 1 192 ? 7.640 8.047 -17.300 1.00 97.19 192 GLU A O 1
ATOM 1594 N N . PRO A 1 193 ? 5.430 8.159 -17.737 1.00 96.75 193 PRO A N 1
ATOM 1595 C CA . PRO A 1 193 ? 5.571 8.035 -19.194 1.00 96.75 193 PRO A CA 1
ATOM 1596 C C . PRO A 1 193 ? 6.604 8.976 -19.836 1.00 96.75 193 PRO A C 1
ATOM 1598 O O . PRO A 1 193 ? 7.307 8.587 -20.769 1.00 96.75 193 PRO A O 1
ATOM 1601 N N . SER A 1 194 ? 6.736 10.204 -19.328 1.00 95.69 194 SER A N 1
ATOM 1602 C CA . SER A 1 194 ? 7.677 11.215 -19.833 1.00 95.69 194 SER A CA 1
ATOM 1603 C C . SER A 1 194 ? 9.107 11.056 -19.298 1.00 95.69 194 SER A C 1
ATOM 1605 O O . SER A 1 194 ? 10.044 11.582 -19.897 1.00 95.69 194 SER A O 1
ATOM 1607 N N . LEU A 1 195 ? 9.312 10.319 -18.202 1.00 96.25 195 LEU A N 1
ATOM 1608 C CA . LEU A 1 195 ? 10.596 10.204 -17.501 1.00 96.25 195 LEU A CA 1
ATOM 1609 C C . LEU A 1 195 ? 11.262 8.847 -17.753 1.00 96.25 195 LEU A C 1
ATOM 1611 O O . LEU A 1 195 ? 11.657 8.152 -16.819 1.00 96.25 195 LEU A O 1
ATOM 1615 N N . ARG A 1 196 ? 11.430 8.484 -19.032 1.00 94.25 196 ARG A N 1
ATOM 1616 C CA . ARG A 1 196 ? 11.891 7.155 -19.501 1.00 94.25 196 ARG A CA 1
ATOM 1617 C C . ARG A 1 196 ? 13.196 6.655 -18.854 1.00 94.25 196 ARG A C 1
ATOM 1619 O O . ARG A 1 196 ? 13.407 5.448 -18.755 1.00 94.25 196 ARG A O 1
ATOM 1626 N N . HIS A 1 197 ? 14.072 7.553 -18.403 1.00 94.88 197 HIS A N 1
ATOM 1627 C CA . HIS A 1 197 ? 15.369 7.206 -17.801 1.00 94.88 197 HIS A CA 1
ATOM 1628 C C . HIS A 1 197 ? 15.356 7.096 -16.270 1.00 94.88 197 HIS A C 1
ATOM 1630 O O . HIS A 1 197 ? 16.306 6.563 -15.693 1.00 94.88 197 HIS A O 1
ATOM 1636 N N . ILE A 1 198 ? 14.304 7.585 -15.613 1.00 96.50 198 ILE A N 1
ATOM 1637 C CA . ILE A 1 198 ? 14.175 7.548 -14.155 1.00 96.50 198 ILE A CA 1
ATOM 1638 C C . ILE A 1 198 ? 13.484 6.244 -13.772 1.00 96.50 198 ILE A C 1
ATOM 1640 O O . ILE A 1 198 ? 12.486 5.867 -14.382 1.00 96.50 198 ILE A O 1
ATOM 1644 N N . LYS A 1 199 ? 14.032 5.547 -12.779 1.00 96.56 199 LYS A N 1
ATOM 1645 C CA . LYS A 1 199 ? 13.542 4.258 -12.285 1.00 96.56 199 LYS A CA 1
ATOM 1646 C C . LYS A 1 199 ? 13.995 4.060 -10.846 1.00 96.56 199 LYS A C 1
ATOM 1648 O O . LYS A 1 199 ? 15.081 4.509 -10.486 1.00 96.56 199 LYS A O 1
ATOM 1653 N N . PHE A 1 200 ? 13.198 3.340 -10.071 1.00 96.94 200 PHE A N 1
ATOM 1654 C CA . PHE A 1 200 ? 13.557 2.904 -8.727 1.00 96.94 200 PHE A CA 1
ATOM 1655 C C . PHE A 1 200 ? 13.233 1.416 -8.595 1.00 96.94 200 PHE A C 1
ATOM 1657 O O . PHE A 1 200 ? 12.202 0.957 -9.089 1.00 96.94 200 PHE A O 1
ATOM 1664 N N . ALA A 1 201 ? 14.118 0.654 -7.951 1.00 97.31 201 ALA A N 1
ATOM 1665 C CA . ALA A 1 201 ? 13.951 -0.794 -7.827 1.00 97.31 201 ALA A CA 1
ATOM 1666 C C . ALA A 1 201 ? 12.684 -1.146 -7.034 1.00 97.31 201 ALA A C 1
ATOM 1668 O O . ALA A 1 201 ? 11.825 -1.873 -7.522 1.00 97.31 201 ALA A O 1
ATOM 1669 N N . PHE A 1 202 ? 12.506 -0.549 -5.850 1.00 97.19 202 PHE A N 1
ATOM 1670 C CA . PHE A 1 202 ? 11.361 -0.842 -4.982 1.00 97.19 202 PHE A CA 1
ATOM 1671 C C . PHE A 1 202 ? 10.001 -0.529 -5.632 1.00 97.19 202 PHE A C 1
ATOM 1673 O O . PHE A 1 202 ? 9.028 -1.241 -5.395 1.00 97.19 202 PHE A O 1
ATOM 1680 N N . THR A 1 203 ? 9.921 0.503 -6.478 1.00 97.50 203 THR A N 1
ATOM 1681 C CA . THR A 1 203 ? 8.677 0.865 -7.175 1.00 97.50 203 THR A CA 1
ATOM 1682 C C . THR A 1 203 ? 8.382 -0.090 -8.322 1.00 97.50 203 THR A C 1
ATOM 1684 O O . THR A 1 203 ? 7.232 -0.474 -8.508 1.00 97.50 203 THR A O 1
ATOM 1687 N N . ASN A 1 204 ? 9.415 -0.532 -9.043 1.00 98.44 204 ASN A N 1
ATOM 1688 C CA . ASN A 1 204 ? 9.307 -1.546 -10.089 1.00 98.44 204 ASN A CA 1
ATOM 1689 C C . ASN A 1 204 ? 8.891 -2.906 -9.522 1.00 98.44 204 ASN A C 1
ATOM 1691 O O . ASN A 1 204 ? 8.026 -3.564 -10.091 1.00 98.44 204 ASN A O 1
ATOM 1695 N N . TYR A 1 205 ? 9.421 -3.291 -8.364 1.00 98.50 205 TYR A N 1
ATOM 1696 C CA . TYR A 1 205 ? 8.942 -4.462 -7.634 1.00 98.50 205 TYR A CA 1
ATOM 1697 C C . TYR A 1 205 ? 7.474 -4.319 -7.195 1.00 98.50 205 TYR A C 1
ATOM 1699 O O . TYR A 1 205 ? 6.715 -5.284 -7.251 1.00 98.50 205 TYR A O 1
ATOM 1707 N N . GLY A 1 206 ? 7.031 -3.107 -6.842 1.00 98.19 206 GLY A N 1
ATOM 1708 C CA . GLY A 1 206 ? 5.611 -2.817 -6.613 1.00 98.19 206 GLY A CA 1
ATOM 1709 C C . GLY A 1 206 ? 4.748 -2.978 -7.868 1.00 98.19 206 GLY A C 1
ATOM 1710 O O . GLY A 1 206 ? 3.653 -3.530 -7.791 1.00 98.19 206 GLY A O 1
ATOM 1711 N N . VAL A 1 207 ? 5.247 -2.554 -9.035 1.00 98.69 207 VAL A N 1
ATOM 1712 C CA . VAL A 1 207 ? 4.590 -2.804 -10.330 1.00 98.69 207 VAL A CA 1
ATOM 1713 C C . VAL A 1 207 ? 4.507 -4.298 -10.617 1.00 98.69 207 VAL A C 1
ATOM 1715 O O . VAL A 1 207 ? 3.441 -4.771 -10.991 1.00 98.69 207 VAL A O 1
ATOM 1718 N N . SER A 1 208 ? 5.595 -5.040 -10.409 1.00 98.69 208 SER A N 1
ATOM 1719 C CA . SER A 1 208 ? 5.628 -6.494 -10.580 1.00 98.69 208 SER A CA 1
ATOM 1720 C C . SER A 1 208 ? 4.565 -7.190 -9.730 1.00 98.69 208 SER A C 1
ATOM 1722 O O . SER A 1 208 ? 3.774 -7.960 -10.267 1.00 98.69 208 SER A O 1
ATOM 1724 N N . MET A 1 209 ? 4.474 -6.867 -8.435 1.00 98.19 209 MET A N 1
ATOM 1725 C CA . MET A 1 209 ? 3.436 -7.421 -7.558 1.00 98.19 209 MET A CA 1
ATOM 1726 C C . MET A 1 209 ? 2.022 -7.083 -8.059 1.00 98.19 209 MET A C 1
ATOM 1728 O O . MET A 1 209 ? 1.157 -7.955 -8.095 1.00 98.19 209 MET A O 1
ATOM 1732 N N . GLY A 1 210 ? 1.791 -5.845 -8.506 1.00 98.44 210 GLY A N 1
ATOM 1733 C CA . GLY A 1 210 ? 0.514 -5.439 -9.094 1.00 98.44 210 GLY A CA 1
ATOM 1734 C C . GLY A 1 210 ? 0.167 -6.201 -10.377 1.00 98.44 210 GLY A C 1
ATOM 1735 O O . GLY A 1 210 ? -0.969 -6.632 -10.539 1.00 98.44 210 GLY A O 1
ATOM 1736 N N . LEU A 1 211 ? 1.137 -6.401 -11.273 1.00 98.75 211 LEU A N 1
ATOM 1737 C CA . LEU A 1 211 ? 0.967 -7.169 -12.509 1.00 98.75 211 LEU A CA 1
ATOM 1738 C C . LEU A 1 211 ? 0.669 -8.645 -12.232 1.00 98.75 211 LEU A C 1
ATOM 1740 O O . LEU A 1 211 ? -0.233 -9.200 -12.851 1.00 98.75 211 LEU A O 1
ATOM 1744 N N . GLN A 1 212 ? 1.366 -9.251 -11.267 1.00 98.44 212 GLN A N 1
ATOM 1745 C CA . GLN A 1 212 ? 1.074 -10.611 -10.810 1.00 98.44 212 GLN A CA 1
ATOM 1746 C C . GLN A 1 212 ? -0.344 -10.718 -10.242 1.00 98.44 212 GLN A C 1
ATOM 1748 O O . GLN A 1 212 ? -1.053 -11.670 -10.548 1.00 98.44 212 GLN A O 1
ATOM 1753 N N . ALA A 1 213 ? -0.789 -9.723 -9.466 1.00 98.00 213 ALA A N 1
ATOM 1754 C CA . ALA A 1 213 ? -2.120 -9.723 -8.861 1.00 98.00 213 ALA A CA 1
ATOM 1755 C C . ALA A 1 213 ? -3.256 -9.740 -9.898 1.00 98.00 213 ALA A C 1
ATOM 1757 O O . ALA A 1 213 ? -4.338 -10.226 -9.600 1.00 98.00 213 ALA A O 1
ATOM 1758 N N . VAL A 1 214 ? -3.018 -9.233 -11.110 1.00 97.88 214 VAL A N 1
ATOM 1759 C CA . VAL A 1 214 ? -4.011 -9.212 -12.199 1.00 97.88 214 VAL A CA 1
ATOM 1760 C C . VAL A 1 214 ? -3.655 -10.146 -13.362 1.00 97.88 214 VAL A C 1
ATOM 1762 O O . VAL A 1 214 ? -4.206 -9.981 -14.450 1.00 97.88 214 VAL A O 1
ATOM 1765 N N . ASP A 1 215 ? -2.728 -11.086 -13.145 1.00 97.25 215 ASP A N 1
ATOM 1766 C CA . ASP A 1 215 ? -2.243 -12.059 -14.137 1.00 97.25 215 ASP A CA 1
ATOM 1767 C C . ASP A 1 215 ? -1.825 -11.417 -15.479 1.00 97.25 215 ASP A C 1
ATOM 1769 O O . ASP A 1 215 ? -2.227 -11.823 -16.572 1.00 97.25 215 ASP A O 1
ATOM 1773 N N . ALA A 1 216 ? -1.036 -10.338 -15.405 1.00 98.31 216 ALA A N 1
ATOM 1774 C CA . ALA A 1 216 ? -0.609 -9.569 -16.569 1.00 98.31 216 ALA A CA 1
ATOM 1775 C C . ALA A 1 216 ? 0.903 -9.651 -16.814 1.00 98.31 216 ALA A C 1
ATOM 1777 O O . ALA A 1 216 ? 1.721 -9.363 -15.947 1.00 98.31 216 ALA A O 1
ATOM 1778 N N . TRP A 1 217 ? 1.268 -9.929 -18.067 1.00 98.56 217 TRP A N 1
ATOM 1779 C CA . TRP A 1 217 ? 2.629 -9.803 -18.609 1.00 98.56 217 TRP A CA 1
ATOM 1780 C C . TRP A 1 217 ? 3.738 -10.523 -17.812 1.00 98.56 217 TRP A C 1
ATOM 1782 O O . TRP A 1 217 ? 4.734 -9.881 -17.454 1.00 98.56 217 TRP A O 1
ATOM 1792 N N . PRO A 1 218 ? 3.643 -11.852 -17.614 1.00 98.19 218 PRO A N 1
ATOM 1793 C CA . PRO A 1 218 ? 4.677 -12.631 -16.922 1.00 98.19 218 PRO A CA 1
ATOM 1794 C C . PRO A 1 218 ? 6.083 -12.409 -17.505 1.00 98.19 218 PRO A C 1
ATOM 1796 O O . PRO A 1 218 ? 7.034 -12.185 -16.767 1.00 98.19 218 PRO A O 1
ATOM 1799 N N . GLU A 1 219 ? 6.217 -12.302 -18.831 1.00 98.44 219 GLU A N 1
ATOM 1800 C CA . GLU A 1 219 ? 7.514 -12.034 -19.475 1.00 98.44 219 GLU A CA 1
ATOM 1801 C C . GLU A 1 219 ? 8.139 -10.679 -19.079 1.00 98.44 219 GLU A C 1
ATOM 1803 O O . GLU A 1 219 ? 9.364 -10.543 -19.024 1.00 98.44 219 GLU A O 1
ATOM 1808 N N . ARG A 1 220 ? 7.319 -9.647 -18.816 1.00 98.56 220 ARG A N 1
ATOM 1809 C CA . ARG A 1 220 ? 7.818 -8.337 -18.357 1.00 98.56 220 ARG A CA 1
ATOM 1810 C C . ARG A 1 220 ? 8.235 -8.396 -16.894 1.00 98.56 220 ARG A C 1
ATOM 1812 O O . ARG A 1 220 ? 9.225 -7.759 -16.543 1.00 98.56 220 ARG A O 1
ATOM 1819 N N . ILE A 1 221 ? 7.506 -9.157 -16.077 1.00 98.50 221 ILE A N 1
ATOM 1820 C CA . ILE A 1 221 ? 7.853 -9.427 -14.677 1.00 98.50 221 ILE A CA 1
ATOM 1821 C C . ILE A 1 221 ? 9.217 -10.125 -14.602 1.00 98.50 221 ILE A C 1
ATOM 1823 O O . ILE A 1 221 ? 10.103 -9.641 -13.900 1.00 98.50 221 ILE A O 1
ATOM 1827 N N . ASP A 1 222 ? 9.433 -11.174 -15.399 1.00 98.38 222 ASP A N 1
ATOM 1828 C CA . ASP A 1 222 ? 10.698 -11.920 -15.425 1.00 98.38 222 ASP A CA 1
ATOM 1829 C C . ASP A 1 222 ? 11.885 -11.038 -15.830 1.00 98.38 222 ASP A C 1
ATOM 1831 O O . ASP A 1 222 ? 12.930 -11.035 -15.169 1.00 98.38 222 ASP A O 1
ATOM 1835 N N . LYS A 1 223 ? 11.728 -10.241 -16.897 1.00 98.38 223 LYS A N 1
ATOM 1836 C CA . LYS A 1 223 ? 12.764 -9.292 -17.339 1.00 98.38 223 LYS A CA 1
ATOM 1837 C C . LYS A 1 223 ? 13.062 -8.235 -16.279 1.00 98.38 223 LYS A C 1
ATOM 1839 O O . LYS A 1 223 ? 14.230 -7.940 -16.029 1.00 98.38 223 LYS A O 1
ATOM 1844 N N . LEU A 1 224 ? 12.021 -7.686 -15.654 1.00 98.38 224 LEU A N 1
ATOM 1845 C CA . LEU A 1 224 ? 12.146 -6.692 -14.593 1.00 98.38 224 LEU A CA 1
ATOM 1846 C C . LEU A 1 224 ? 12.912 -7.251 -13.395 1.00 98.38 224 LEU A C 1
ATOM 1848 O O . LEU A 1 224 ? 13.880 -6.631 -12.959 1.00 98.38 224 LEU A O 1
ATOM 1852 N N . ASN A 1 225 ? 12.515 -8.421 -12.892 1.00 98.38 225 ASN A N 1
ATOM 1853 C CA . ASN A 1 225 ? 13.184 -9.072 -11.767 1.00 98.38 225 ASN A CA 1
ATOM 1854 C C . ASN A 1 225 ? 14.652 -9.369 -12.105 1.00 98.38 225 ASN A C 1
ATOM 1856 O O . ASN A 1 225 ? 15.544 -8.948 -11.372 1.00 98.38 225 ASN A O 1
ATOM 1860 N N . THR A 1 226 ? 14.914 -9.952 -13.281 1.00 98.06 226 THR A N 1
ATOM 1861 C CA . THR A 1 226 ? 16.280 -10.239 -13.756 1.00 98.06 226 THR A CA 1
ATOM 1862 C C . THR A 1 226 ? 17.152 -8.981 -13.795 1.00 98.06 226 THR A C 1
ATOM 1864 O O . THR A 1 226 ? 18.312 -9.003 -13.378 1.00 98.06 226 THR A O 1
ATOM 1867 N N . PHE A 1 227 ? 16.614 -7.864 -14.294 1.00 97.94 227 PHE A N 1
ATOM 1868 C CA . PHE A 1 227 ? 17.343 -6.602 -14.341 1.00 97.94 227 PHE A CA 1
ATOM 1869 C C . PHE A 1 227 ? 17.642 -6.064 -12.935 1.00 97.94 227 PHE A C 1
ATOM 1871 O O . PHE A 1 227 ? 18.779 -5.668 -12.656 1.00 97.94 227 PHE A O 1
ATOM 1878 N N . PHE A 1 228 ? 16.646 -6.048 -12.044 1.00 97.81 228 PHE A N 1
ATOM 1879 C CA . PHE A 1 228 ? 16.796 -5.437 -10.725 1.00 97.81 228 PHE A CA 1
ATOM 1880 C C . PHE A 1 228 ? 17.562 -6.288 -9.701 1.00 97.81 228 PHE A C 1
ATOM 1882 O O . PHE A 1 228 ? 18.134 -5.704 -8.779 1.00 97.81 228 PHE A O 1
ATOM 1889 N N . ASP A 1 229 ? 17.698 -7.603 -9.898 1.00 95.38 229 ASP A N 1
ATOM 1890 C CA . ASP A 1 229 ? 18.557 -8.460 -9.064 1.00 95.38 229 ASP A CA 1
ATOM 1891 C C . ASP A 1 229 ? 20.030 -7.986 -9.100 1.00 95.38 229 ASP A C 1
ATOM 1893 O O . ASP A 1 229 ? 20.725 -7.899 -8.076 1.00 95.38 229 ASP A O 1
ATOM 1897 N N . GLY A 1 230 ? 20.504 -7.604 -10.292 1.00 94.06 230 GLY A N 1
ATOM 1898 C CA . GLY A 1 230 ? 21.855 -7.079 -10.514 1.00 94.06 230 GLY A CA 1
ATOM 1899 C C . GLY A 1 230 ? 21.980 -5.553 -10.424 1.00 94.06 230 GLY A C 1
ATOM 1900 O O . GLY A 1 230 ? 23.093 -5.034 -10.320 1.00 94.06 230 GLY A O 1
ATOM 1901 N N . TYR A 1 231 ? 20.867 -4.818 -10.470 1.00 95.88 231 TYR A N 1
ATOM 1902 C CA . TYR A 1 231 ? 20.872 -3.355 -10.510 1.00 95.88 231 TYR A CA 1
ATOM 1903 C C . TYR A 1 231 ? 21.314 -2.733 -9.183 1.00 95.88 231 TYR A C 1
ATOM 1905 O O . TYR A 1 231 ? 20.934 -3.191 -8.107 1.00 95.88 231 TYR A O 1
ATOM 1913 N N . ARG A 1 232 ? 22.074 -1.639 -9.263 1.00 94.94 232 ARG A N 1
ATOM 1914 C CA . ARG A 1 232 ? 22.409 -0.777 -8.124 1.00 94.94 232 ARG A CA 1
ATOM 1915 C C . ARG A 1 232 ? 22.160 0.678 -8.506 1.00 94.94 232 ARG A C 1
ATOM 1917 O O . ARG A 1 232 ? 22.578 1.102 -9.587 1.00 94.94 232 ARG A O 1
ATOM 1924 N N . SER A 1 233 ? 21.464 1.424 -7.653 1.00 93.25 233 SER A N 1
ATOM 1925 C CA . SER A 1 233 ? 21.190 2.852 -7.866 1.00 93.25 233 SER A CA 1
ATOM 1926 C C . SER A 1 233 ? 22.406 3.724 -7.555 1.00 93.25 233 SER A C 1
ATOM 1928 O O . SER A 1 233 ? 22.546 4.797 -8.140 1.00 93.25 233 SER A O 1
ATOM 1930 N N . GLY A 1 234 ? 23.303 3.262 -6.677 1.00 95.19 234 GLY A N 1
ATOM 1931 C CA . GLY A 1 234 ? 24.436 4.039 -6.175 1.00 95.19 234 GLY A CA 1
ATOM 1932 C C . GLY A 1 234 ? 24.053 5.056 -5.095 1.00 95.19 234 GLY A C 1
ATOM 1933 O O . GLY A 1 234 ? 24.877 5.897 -4.735 1.00 95.19 234 GLY A O 1
ATOM 1934 N N . ASP A 1 235 ? 22.825 4.990 -4.578 1.00 94.25 235 ASP A N 1
ATOM 1935 C CA . ASP A 1 235 ? 22.300 5.861 -3.526 1.00 94.25 235 ASP A CA 1
ATOM 1936 C C . ASP A 1 235 ? 21.830 5.052 -2.300 1.00 94.25 235 ASP A C 1
ATOM 1938 O O . ASP A 1 235 ? 22.178 3.884 -2.112 1.00 94.25 235 ASP A O 1
ATOM 1942 N N . GLU A 1 236 ? 21.079 5.687 -1.400 1.00 91.88 236 GLU A N 1
ATOM 1943 C CA . GLU A 1 236 ? 20.572 5.041 -0.188 1.00 91.88 236 GLU A CA 1
ATOM 1944 C C . GLU A 1 236 ? 19.608 3.874 -0.453 1.00 91.88 236 GLU A C 1
ATOM 1946 O O . GLU A 1 236 ? 19.527 2.962 0.374 1.00 91.88 236 GLU A O 1
ATOM 1951 N N . TYR A 1 237 ? 18.925 3.835 -1.604 1.00 92.19 237 TYR A N 1
ATOM 1952 C CA . TYR A 1 237 ? 17.951 2.785 -1.907 1.00 92.19 237 TYR A CA 1
ATOM 1953 C C . TYR A 1 237 ? 18.583 1.403 -2.079 1.00 92.19 237 TYR A C 1
ATOM 1955 O O . TYR A 1 237 ? 17.886 0.410 -1.873 1.00 92.19 237 TYR A O 1
ATOM 1963 N N . ASP A 1 238 ? 19.886 1.317 -2.358 1.00 91.31 238 ASP A N 1
ATOM 1964 C CA . ASP A 1 238 ? 20.619 0.044 -2.376 1.00 91.31 238 ASP A CA 1
ATOM 1965 C C . ASP A 1 238 ? 20.684 -0.610 -0.980 1.00 91.31 238 ASP A C 1
ATOM 1967 O O . ASP A 1 238 ? 20.824 -1.829 -0.851 1.00 91.31 238 ASP A O 1
ATOM 1971 N N . ARG A 1 239 ? 20.580 0.193 0.087 1.00 92.69 239 ARG A N 1
ATOM 1972 C CA . ARG A 1 239 ? 20.695 -0.257 1.486 1.00 92.69 239 ARG A CA 1
ATOM 1973 C C . ARG A 1 239 ? 19.390 -0.164 2.267 1.00 92.69 239 ARG A C 1
ATOM 1975 O O . ARG A 1 239 ? 19.252 -0.831 3.289 1.00 92.69 239 ARG A O 1
ATOM 1982 N N . ASN A 1 240 ? 18.441 0.648 1.811 1.00 92.81 240 ASN A N 1
ATOM 1983 C CA . ASN A 1 240 ? 17.164 0.815 2.491 1.00 92.81 240 ASN A CA 1
ATOM 1984 C C . ASN A 1 240 ? 16.352 -0.487 2.459 1.00 92.81 240 ASN A C 1
ATOM 1986 O O . ASN A 1 240 ? 16.143 -1.084 1.401 1.00 92.81 240 ASN A O 1
ATOM 1990 N N . ALA A 1 241 ? 15.831 -0.890 3.622 1.00 92.44 241 ALA A N 1
ATOM 1991 C CA . ALA A 1 241 ? 15.080 -2.136 3.792 1.00 92.44 241 ALA A CA 1
ATOM 1992 C C . ALA A 1 241 ? 13.889 -2.270 2.825 1.00 92.44 241 ALA A C 1
ATOM 1994 O O . ALA A 1 241 ? 13.579 -3.377 2.394 1.00 92.44 241 ALA A O 1
ATOM 1995 N N . ILE A 1 242 ? 13.261 -1.153 2.433 1.00 92.94 242 ILE A N 1
ATOM 1996 C CA . ILE A 1 242 ? 12.129 -1.147 1.498 1.00 92.94 242 ILE A CA 1
ATOM 1997 C C . ILE A 1 242 ? 12.460 -1.836 0.169 1.00 92.94 242 ILE A C 1
ATOM 1999 O O . ILE A 1 242 ? 11.642 -2.600 -0.329 1.00 92.94 242 ILE A O 1
ATOM 2003 N N . THR A 1 243 ? 13.660 -1.639 -0.384 1.00 96.12 243 THR A N 1
ATOM 2004 C CA . THR A 1 243 ? 14.046 -2.266 -1.656 1.00 96.12 243 THR A CA 1
ATOM 2005 C C . THR A 1 243 ? 14.127 -3.782 -1.519 1.00 96.12 243 THR A C 1
ATOM 2007 O O . THR A 1 243 ? 13.617 -4.494 -2.378 1.00 96.12 243 THR A O 1
ATOM 2010 N N . HIS A 1 244 ? 14.696 -4.272 -0.416 1.00 95.56 244 HIS A N 1
ATOM 2011 C CA . HIS A 1 244 ? 14.845 -5.705 -0.139 1.00 95.56 244 HIS A CA 1
ATOM 2012 C C . HIS A 1 244 ? 13.497 -6.373 0.151 1.00 95.56 244 HIS A C 1
ATOM 2014 O O . HIS A 1 244 ? 13.205 -7.432 -0.394 1.00 95.56 244 HIS A O 1
ATOM 2020 N N . VAL A 1 245 ? 12.634 -5.725 0.940 1.00 94.62 245 VAL A N 1
ATOM 2021 C CA . VAL A 1 245 ? 11.274 -6.219 1.219 1.00 94.62 245 VAL A CA 1
ATOM 2022 C C . VAL A 1 245 ? 10.442 -6.289 -0.062 1.00 94.62 245 VAL A C 1
ATOM 2024 O O . VAL A 1 245 ? 9.771 -7.292 -0.310 1.00 94.62 245 VAL A O 1
ATOM 2027 N N . MET A 1 246 ? 10.508 -5.253 -0.903 1.00 97.38 246 MET A N 1
ATOM 2028 C CA . MET A 1 246 ? 9.787 -5.238 -2.174 1.00 97.38 246 MET A CA 1
ATOM 2029 C C . MET A 1 246 ? 10.351 -6.269 -3.158 1.00 97.38 246 MET A C 1
ATOM 2031 O O . MET A 1 246 ? 9.563 -6.919 -3.836 1.00 97.38 246 MET A O 1
ATOM 2035 N N . ALA A 1 247 ? 11.670 -6.494 -3.190 1.00 97.31 247 ALA A N 1
ATOM 2036 C CA . ALA A 1 247 ? 12.278 -7.557 -3.995 1.00 97.31 247 ALA A CA 1
ATOM 2037 C C . ALA A 1 247 ? 11.736 -8.939 -3.597 1.00 97.31 247 ALA A C 1
ATOM 2039 O O . ALA A 1 247 ? 11.231 -9.668 -4.448 1.00 97.31 247 ALA A O 1
ATOM 2040 N N . CYS A 1 248 ? 11.743 -9.266 -2.297 1.00 96.25 248 CYS A N 1
ATOM 2041 C CA . CYS A 1 248 ? 11.162 -10.514 -1.795 1.00 96.25 248 CYS A CA 1
ATOM 2042 C C . CYS A 1 248 ? 9.681 -10.645 -2.169 1.00 96.25 248 CYS A C 1
ATOM 2044 O O . CYS A 1 248 ? 9.248 -11.711 -2.585 1.00 96.25 248 CYS A O 1
ATOM 2046 N N . THR A 1 249 ? 8.919 -9.554 -2.067 1.00 95.69 249 THR A N 1
ATOM 2047 C CA . THR A 1 249 ? 7.484 -9.541 -2.399 1.00 95.69 249 THR A CA 1
ATOM 2048 C C . THR A 1 249 ? 7.233 -9.700 -3.902 1.00 95.69 249 THR A C 1
ATOM 2050 O O . THR A 1 249 ? 6.245 -10.304 -4.298 1.00 95.69 249 THR A O 1
ATOM 2053 N N . SER A 1 250 ? 8.127 -9.189 -4.753 1.00 97.31 250 SER A N 1
ATOM 2054 C CA . SER A 1 250 ? 8.056 -9.368 -6.207 1.00 97.31 250 SER A CA 1
ATOM 2055 C C . SER A 1 250 ? 8.322 -10.815 -6.619 1.00 97.31 250 SER A C 1
ATOM 2057 O O . SER A 1 250 ? 7.664 -11.322 -7.519 1.00 97.31 250 SER A O 1
ATOM 2059 N N . HIS A 1 251 ? 9.277 -11.485 -5.971 1.00 97.19 251 HIS A N 1
ATOM 2060 C CA . HIS A 1 251 ? 9.613 -12.886 -6.258 1.00 97.19 251 HIS A CA 1
ATOM 2061 C C . HIS A 1 251 ? 8.658 -13.878 -5.581 1.00 97.19 251 HIS A C 1
ATOM 2063 O O . HIS A 1 251 ? 8.449 -14.978 -6.083 1.00 97.19 251 HIS A O 1
ATOM 2069 N N . PHE A 1 252 ? 8.070 -13.494 -4.448 1.00 96.62 252 PHE A N 1
ATOM 2070 C CA . PHE A 1 252 ? 7.111 -14.301 -3.702 1.00 96.62 252 PHE A CA 1
ATOM 2071 C C . PHE A 1 252 ? 6.017 -13.411 -3.080 1.00 96.62 252 PHE A C 1
ATOM 2073 O O . PHE A 1 252 ? 6.125 -13.003 -1.917 1.00 96.62 252 PHE A O 1
ATOM 2080 N N . PRO A 1 253 ? 4.945 -13.093 -3.832 1.00 95.62 253 PRO A N 1
ATOM 2081 C CA . PRO A 1 253 ? 3.889 -12.198 -3.355 1.00 95.62 253 PRO A CA 1
ATOM 2082 C C . PRO A 1 253 ? 3.062 -12.803 -2.213 1.00 95.62 253 PRO A C 1
ATOM 2084 O O . PRO A 1 253 ? 2.564 -12.065 -1.361 1.00 95.62 253 PRO A O 1
ATOM 2087 N N . GLY A 1 254 ? 2.939 -14.134 -2.152 1.00 95.25 254 GLY A N 1
ATOM 2088 C CA . GLY A 1 254 ? 2.250 -14.859 -1.082 1.00 95.25 254 GLY A CA 1
ATOM 2089 C C . GLY A 1 254 ? 0.906 -14.229 -0.702 1.00 95.25 254 GLY A C 1
ATOM 2090 O O . GLY A 1 254 ? 0.040 -14.019 -1.541 1.00 95.25 254 GLY A O 1
ATOM 2091 N N . GLU A 1 255 ? 0.762 -13.849 0.569 1.00 94.06 255 GLU A N 1
ATOM 2092 C CA . GLU A 1 255 ? -0.466 -13.291 1.153 1.00 94.06 255 GLU A CA 1
ATOM 2093 C C . GLU A 1 255 ? -0.981 -11.980 0.519 1.00 94.06 255 GLU A C 1
ATOM 2095 O O . GLU A 1 255 ? -2.067 -11.520 0.883 1.00 94.06 255 GLU A O 1
ATOM 2100 N N . PHE A 1 256 ? -0.233 -11.340 -0.385 1.00 95.19 256 PHE A N 1
ATOM 2101 C CA . PHE A 1 256 ? -0.717 -10.177 -1.140 1.00 95.19 256 PHE A CA 1
ATOM 2102 C C . PHE A 1 256 ? -1.676 -10.551 -2.275 1.00 95.19 256 PHE A C 1
ATOM 2104 O O . PHE A 1 256 ? -2.521 -9.730 -2.637 1.00 95.19 256 PHE A O 1
ATOM 2111 N N . ILE A 1 257 ? -1.584 -11.770 -2.810 1.00 94.19 257 ILE A N 1
ATOM 2112 C CA . ILE A 1 257 ? -2.410 -12.245 -3.921 1.00 94.19 257 ILE A CA 1
ATOM 2113 C C . ILE A 1 257 ? -3.269 -13.402 -3.416 1.00 94.19 257 ILE A C 1
ATOM 2115 O O . ILE A 1 257 ? -2.765 -14.453 -3.037 1.00 94.19 257 ILE A O 1
ATOM 2119 N N . LYS A 1 258 ? -4.590 -13.205 -3.397 1.00 81.94 258 LYS A N 1
ATOM 2120 C CA . LYS A 1 258 ? -5.542 -14.306 -3.210 1.00 81.94 258 LYS A CA 1
ATOM 2121 C C . LYS A 1 258 ? -5.523 -15.225 -4.434 1.00 81.94 258 LYS A C 1
ATOM 2123 O O . LYS A 1 258 ? -5.576 -14.718 -5.552 1.00 81.94 258 LYS A O 1
ATOM 2128 N N . GLU A 1 259 ? -5.481 -16.535 -4.207 1.00 66.06 259 GLU A N 1
ATOM 2129 C CA . GLU A 1 259 ? -5.758 -17.528 -5.250 1.00 66.06 259 GLU A CA 1
ATOM 2130 C C . GLU A 1 259 ? -7.186 -17.310 -5.781 1.00 66.06 259 GLU A C 1
ATOM 2132 O O . GLU A 1 259 ? -8.110 -17.088 -4.989 1.00 66.06 259 GLU A O 1
ATOM 2137 N N . ILE A 1 260 ? -7.333 -17.296 -7.110 1.00 47.66 260 ILE A N 1
ATOM 2138 C CA . ILE A 1 260 ? -8.610 -17.135 -7.827 1.00 47.66 260 ILE A CA 1
ATOM 2139 C C . ILE A 1 260 ? -9.261 -18.503 -8.026 1.00 47.66 260 ILE A C 1
ATOM 2141 O O . ILE A 1 260 ? -8.541 -19.431 -8.459 1.00 47.66 260 ILE A O 1
#